Protein AF-K1SJZ6-F1 (afdb_monomer_lite)

Secondary structure (DSSP, 8-state):
-PPTT-EEEEEESSGGGTTT-GGGPEEPB-SSSS--B-----PPPTTSEEEEEEEEEETTEEEEE---SS-EEEE--S-TT----------PPPTTGGGGSHHIIIIIT--SSPPPPPPPPSSEEEEEEE-TT--TTEEEEEEESSGGGTTT-GGG-EEPEEEETTEEEEEEEGGGPPSSP-EEEEEEETTTTEEEEE--

Structure (mmCIF, N/CA/C/O backbone):
data_AF-K1SJZ6-F1
#
_entry.id   AF-K1SJZ6-F1
#
loop_
_atom_site.group_PDB
_atom_site.id
_atom_site.type_symbol
_atom_site.label_atom_id
_atom_site.label_alt_id
_atom_site.label_comp_id
_atom_site.label_asym_id
_atom_site.label_entity_id
_atom_site.label_seq_id
_atom_site.pdbx_PDB_ins_code
_atom_site.Cartn_x
_atom_site.Cartn_y
_atom_site.Cartn_z
_atom_site.occupancy
_atom_site.B_iso_or_equiv
_atom_site.auth_seq_id
_atom_site.auth_comp_id
_atom_site.auth_asym_id
_atom_site.auth_atom_id
_atom_site.pdbx_PDB_model_num
ATOM 1 N N . ARG A 1 1 ? -11.217 -13.149 9.945 1.00 76.25 1 ARG A N 1
ATOM 2 C CA . ARG A 1 1 ? -12.593 -13.123 10.494 1.00 76.25 1 ARG A CA 1
ATOM 3 C C . ARG A 1 1 ? -12.520 -12.726 11.958 1.00 76.25 1 ARG A C 1
ATOM 5 O O . ARG A 1 1 ? -11.611 -13.200 12.638 1.00 76.25 1 ARG A O 1
ATOM 12 N N . THR A 1 2 ? -13.403 -11.843 12.405 1.00 88.00 2 THR A N 1
ATOM 13 C CA . THR A 1 2 ? -13.543 -11.485 13.822 1.00 88.00 2 THR A CA 1
ATOM 14 C C . THR A 1 2 ? -14.480 -12.457 14.537 1.00 88.00 2 THR A C 1
ATOM 16 O O . THR A 1 2 ? -15.294 -13.138 13.908 1.00 88.00 2 THR A O 1
ATOM 19 N N . SER A 1 3 ? -14.346 -12.542 15.855 1.00 90.31 3 SER A N 1
ATOM 20 C CA . SER A 1 3 ? -15.277 -13.261 16.730 1.00 90.31 3 SER A CA 1
ATOM 21 C C . SER A 1 3 ? -16.414 -12.342 17.182 1.00 90.31 3 SER A C 1
ATOM 23 O O . SER A 1 3 ? -16.317 -11.119 17.091 1.00 90.31 3 SER A O 1
ATOM 25 N N . TRP A 1 4 ? -17.495 -12.916 17.713 1.00 87.38 4 TRP A N 1
ATOM 26 C CA . TRP A 1 4 ? -18.558 -12.117 18.325 1.00 87.38 4 TRP A CA 1
ATOM 27 C C . TRP A 1 4 ? -18.006 -11.269 19.486 1.00 87.38 4 TRP A C 1
ATOM 29 O O . TRP A 1 4 ? -17.186 -11.750 20.271 1.00 87.38 4 TRP A O 1
ATOM 39 N N . GLY A 1 5 ? -18.432 -10.005 19.568 1.00 90.44 5 GLY A N 1
ATOM 40 C CA . GLY A 1 5 ? -17.927 -9.031 20.544 1.00 90.44 5 GLY A CA 1
ATOM 41 C C . GLY A 1 5 ? -16.551 -8.434 20.215 1.00 90.44 5 GLY A C 1
ATOM 42 O O . GLY A 1 5 ? -16.009 -7.692 21.028 1.00 90.44 5 GLY A O 1
ATOM 43 N N . GLU A 1 6 ? -15.963 -8.756 19.058 1.00 94.94 6 GLU A N 1
ATOM 44 C CA . GLU A 1 6 ? -14.749 -8.096 18.569 1.00 94.94 6 GLU A CA 1
ATOM 45 C C . GLU A 1 6 ? -15.070 -6.950 17.608 1.00 94.94 6 GLU A C 1
ATOM 47 O O . GLU A 1 6 ? -15.931 -7.072 16.736 1.00 94.94 6 GLU A O 1
ATOM 52 N N . GLU A 1 7 ? -14.303 -5.872 17.724 1.00 95.38 7 GLU A N 1
ATOM 53 C CA . GLU A 1 7 ? -14.354 -4.699 16.854 1.00 95.38 7 GLU A CA 1
ATOM 54 C C . GLU A 1 7 ? -13.024 -4.534 16.122 1.00 95.38 7 GLU A C 1
ATOM 56 O O . GLU A 1 7 ? -11.962 -4.700 16.727 1.00 95.38 7 GLU A O 1
ATOM 61 N N . VAL A 1 8 ? -13.057 -4.151 14.846 1.00 97.00 8 VAL A N 1
ATOM 62 C CA . VAL A 1 8 ? -11.857 -3.660 14.155 1.00 97.00 8 VAL A CA 1
ATOM 63 C C . VAL A 1 8 ? -11.771 -2.151 14.342 1.00 97.00 8 VAL A C 1
ATOM 65 O O . VAL A 1 8 ? -12.754 -1.439 14.145 1.00 97.00 8 VAL A O 1
ATOM 68 N N . ARG A 1 9 ? -10.590 -1.651 14.703 1.00 97.38 9 ARG A N 1
ATOM 69 C CA . ARG A 1 9 ? -10.279 -0.218 14.741 1.00 97.38 9 ARG A CA 1
ATOM 70 C C . ARG A 1 9 ? -9.025 0.068 13.928 1.00 97.38 9 ARG A C 1
ATOM 72 O O . ARG A 1 9 ? -8.123 -0.769 13.877 1.00 97.38 9 ARG A O 1
ATOM 79 N N . VAL A 1 10 ? -8.970 1.244 13.319 1.00 97.19 10 VAL A N 1
ATOM 80 C CA . VAL A 1 10 ? -7.778 1.775 12.657 1.00 97.19 10 VAL A CA 1
ATOM 81 C C . VAL A 1 10 ? -7.119 2.807 13.565 1.00 97.19 10 VAL A C 1
ATOM 83 O O . VAL A 1 10 ? -7.780 3.680 14.127 1.00 97.19 10 VAL A O 1
ATOM 86 N N . LEU A 1 11 ? -5.810 2.679 13.735 1.00 96.69 11 LEU A N 1
ATOM 87 C CA . LEU A 1 11 ? -4.975 3.625 14.460 1.00 96.69 11 LEU A CA 1
ATOM 88 C C . LEU A 1 11 ? -3.962 4.203 13.483 1.00 96.69 11 LEU A C 1
ATOM 90 O O . LEU A 1 11 ? -3.340 3.436 12.750 1.00 96.69 11 LEU A O 1
ATOM 94 N N . GLY A 1 12 ? -3.780 5.519 13.479 1.00 96.88 12 GLY A N 1
ATOM 95 C CA . GLY A 1 12 ? -2.834 6.154 12.572 1.00 96.88 12 GLY A CA 1
ATOM 96 C C . GLY A 1 12 ? -2.149 7.393 13.121 1.00 96.88 12 GLY A C 1
ATOM 97 O O . GLY A 1 12 ? -2.485 7.903 14.192 1.00 96.88 12 GLY A O 1
ATOM 98 N N . SER A 1 13 ? -1.174 7.872 12.353 1.00 97.44 13 SER A N 1
ATOM 99 C CA . SER A 1 13 ? -0.275 8.970 12.714 1.00 97.44 13 SER A CA 1
ATOM 100 C C . SER A 1 13 ? -0.932 10.349 12.737 1.00 97.44 13 SER A C 1
ATOM 102 O O . SER A 1 13 ? -0.335 11.286 13.262 1.00 97.44 13 SER A O 1
ATOM 104 N N . ILE A 1 14 ? -2.142 10.477 12.192 1.00 97.75 14 ILE A N 1
ATOM 105 C CA . ILE A 1 14 ? -2.881 11.739 12.091 1.00 97.75 14 ILE A CA 1
ATOM 106 C C . ILE A 1 14 ? -3.956 11.876 13.182 1.00 97.75 14 ILE A C 1
ATOM 108 O O . ILE A 1 14 ? -4.433 10.859 13.704 1.00 97.75 14 ILE A O 1
ATOM 112 N N . PRO A 1 15 ? -4.385 13.109 13.521 1.00 97.38 15 PRO A N 1
ATOM 113 C CA . PRO A 1 15 ? -5.394 13.349 14.552 1.00 97.38 15 PRO A CA 1
ATOM 114 C C . PRO A 1 15 ? -6.708 12.604 14.332 1.00 97.38 15 PRO A C 1
ATOM 116 O O . PRO A 1 15 ? -7.272 12.063 15.282 1.00 97.38 15 PRO A O 1
ATOM 119 N N . GLU A 1 16 ? -7.158 12.530 13.085 1.00 97.50 16 GLU A N 1
ATOM 120 C CA . GLU A 1 16 ? -8.412 11.908 12.658 1.00 97.50 16 GLU A CA 1
ATOM 121 C C . GLU A 1 16 ? -8.388 10.376 12.790 1.00 97.50 16 GLU A C 1
ATOM 123 O O . GLU A 1 16 ? -9.436 9.733 12.803 1.00 97.50 16 GLU A O 1
ATOM 128 N N . LEU A 1 17 ? -7.194 9.793 12.952 1.00 97.56 17 LEU A N 1
ATOM 129 C CA . LEU A 1 17 ? -6.968 8.373 13.243 1.00 97.56 17 LEU A CA 1
ATOM 130 C C . LEU A 1 17 ? -6.331 8.146 14.625 1.00 97.56 17 LEU A C 1
ATOM 132 O O . LEU A 1 17 ? -5.811 7.064 14.904 1.00 97.56 17 LEU A O 1
ATOM 136 N N . GLY A 1 18 ? -6.363 9.152 15.503 1.00 96.75 18 GLY A N 1
ATOM 137 C CA . GLY A 1 18 ? -6.002 9.009 16.912 1.00 96.75 18 GLY A CA 1
ATOM 138 C C . GLY A 1 18 ? -4.554 9.329 17.288 1.00 96.75 18 GLY A C 1
ATOM 139 O O . GLY A 1 18 ? -4.201 9.112 18.447 1.00 96.75 18 GLY A O 1
ATOM 140 N N . ASN A 1 19 ? -3.721 9.871 16.388 1.00 96.94 19 ASN A N 1
ATOM 141 C CA . ASN A 1 19 ? -2.319 10.249 16.661 1.00 96.94 19 ASN A CA 1
ATOM 142 C C . ASN A 1 19 ? -1.512 9.136 17.361 1.00 96.94 19 ASN A C 1
ATOM 144 O O . ASN A 1 19 ? -0.833 9.379 18.362 1.00 96.94 19 ASN A O 1
ATOM 148 N N . ASN A 1 20 ? -1.633 7.896 16.887 1.00 95.31 20 ASN A N 1
ATOM 149 C CA . ASN A 1 20 ? -0.995 6.713 17.474 1.00 95.31 20 ASN A CA 1
ATOM 150 C C . ASN A 1 20 ? -1.348 6.456 18.958 1.00 95.31 20 ASN A C 1
ATOM 152 O O . ASN A 1 20 ? -0.630 5.739 19.651 1.00 95.31 20 ASN A O 1
ATOM 156 N N . GLN A 1 21 ? -2.464 7.000 19.462 1.00 95.56 21 GLN A N 1
ATOM 157 C CA . GLN A 1 21 ? -2.997 6.709 20.796 1.00 95.56 21 GLN A CA 1
ATOM 158 C C . GLN A 1 21 ? -4.093 5.629 20.709 1.00 95.56 21 GLN A C 1
ATOM 160 O O . GLN A 1 21 ? -5.183 5.911 20.210 1.00 95.56 21 GLN A O 1
ATOM 165 N N . PRO A 1 22 ? -3.873 4.399 21.220 1.00 92.06 22 PRO A N 1
ATOM 166 C CA . PRO A 1 22 ? -4.823 3.290 21.057 1.00 92.06 22 PRO A CA 1
ATOM 167 C C . PRO A 1 22 ? -6.234 3.556 21.602 1.00 92.06 22 PRO A C 1
ATOM 169 O O . PRO A 1 22 ? -7.212 3.006 21.104 1.00 92.06 22 PRO A O 1
ATOM 172 N N . ASN A 1 23 ? -6.381 4.406 22.617 1.00 92.69 23 ASN A N 1
ATOM 173 C CA . ASN A 1 23 ? -7.692 4.794 23.150 1.00 92.69 23 ASN A CA 1
ATOM 174 C C . ASN A 1 23 ? -8.469 5.764 22.236 1.00 92.69 23 ASN A C 1
ATOM 176 O O . ASN A 1 23 ? -9.642 6.016 22.497 1.00 92.69 23 ASN A O 1
ATOM 180 N N . LYS A 1 24 ? -7.834 6.286 21.180 1.00 95.88 24 LYS A N 1
ATOM 181 C CA . LYS A 1 24 ? -8.416 7.176 20.165 1.00 95.88 24 LYS A CA 1
ATOM 182 C C . LYS A 1 24 ? -8.488 6.536 18.774 1.00 95.88 24 LYS A C 1
ATOM 184 O O . LYS A 1 24 ? -8.750 7.240 17.808 1.00 95.88 24 LYS A O 1
ATOM 189 N N . ALA A 1 25 ? -8.242 5.228 18.666 1.00 96.19 25 ALA A N 1
ATOM 190 C CA . ALA A 1 25 ? -8.359 4.506 17.403 1.00 96.19 25 ALA A CA 1
ATOM 191 C C . ALA A 1 25 ? -9.792 4.595 16.851 1.00 96.19 25 ALA A C 1
ATOM 193 O O . ALA A 1 25 ? -10.762 4.377 17.587 1.00 96.19 25 ALA A O 1
ATOM 194 N N . THR A 1 26 ? -9.913 4.869 15.557 1.00 97.38 26 THR A N 1
ATOM 195 C CA . THR A 1 26 ? -11.191 5.055 14.867 1.00 97.38 26 THR A CA 1
ATOM 196 C C . THR A 1 26 ? -11.854 3.695 14.619 1.00 97.38 26 THR A C 1
ATOM 198 O O . THR A 1 26 ? -11.224 2.810 14.033 1.00 97.38 26 THR A O 1
ATOM 201 N N . PRO A 1 27 ? -13.099 3.469 15.075 1.00 97.00 27 PRO A N 1
ATOM 202 C CA . PRO A 1 27 ? -13.791 2.202 14.871 1.00 97.00 27 PRO A CA 1
ATOM 203 C C . PRO A 1 27 ? -14.191 2.007 13.408 1.00 97.00 27 PRO A C 1
ATOM 205 O O . PRO A 1 27 ? -14.585 2.951 12.729 1.00 97.00 27 PRO A O 1
ATOM 208 N N . LEU A 1 28 ? -14.114 0.764 12.937 1.00 97.62 28 LEU A N 1
ATOM 209 C CA . LEU A 1 28 ? -14.720 0.343 11.681 1.00 97.62 28 LEU A CA 1
ATOM 210 C C . LEU A 1 28 ? -16.080 -0.294 11.966 1.00 97.62 28 LEU A C 1
ATOM 212 O O . LEU A 1 28 ? -16.350 -0.793 13.060 1.00 97.62 28 LEU A O 1
ATOM 216 N N . HIS A 1 29 ? -16.921 -0.326 10.943 1.00 96.12 29 HIS A N 1
ATOM 217 C CA . HIS A 1 29 ? -18.237 -0.946 10.970 1.00 96.12 29 HIS A CA 1
ATOM 218 C C . HIS A 1 29 ? -18.267 -2.180 10.075 1.00 96.12 29 HIS A C 1
ATOM 220 O O . HIS A 1 29 ? -17.558 -2.251 9.075 1.00 96.12 29 HIS A O 1
ATOM 226 N N . THR A 1 30 ? -19.107 -3.149 10.422 1.00 95.44 30 THR A N 1
ATOM 227 C CA . THR A 1 30 ? -19.319 -4.361 9.628 1.00 95.44 30 THR A CA 1
ATOM 228 C C . THR A 1 30 ? -20.784 -4.776 9.680 1.00 95.44 30 THR A C 1
ATOM 230 O O . THR A 1 30 ? -21.479 -4.497 10.658 1.00 95.44 30 THR A O 1
ATOM 233 N N . VAL A 1 31 ? -21.237 -5.472 8.639 1.00 92.94 31 VAL A N 1
ATOM 234 C CA . VAL A 1 31 ? -22.560 -6.116 8.582 1.00 92.94 31 VAL A CA 1
ATOM 235 C C . VAL A 1 31 ? -22.475 -7.646 8.601 1.00 92.94 31 VAL A C 1
ATOM 237 O O . VAL A 1 31 ? -23.484 -8.309 8.819 1.00 92.94 31 VAL A O 1
ATOM 240 N N . ASP A 1 32 ? -21.283 -8.215 8.390 1.00 91.31 32 ASP A N 1
ATOM 241 C CA . ASP A 1 32 ? -21.064 -9.658 8.211 1.00 91.31 32 ASP A CA 1
ATOM 242 C C . ASP A 1 32 ? -19.925 -10.239 9.080 1.00 91.31 32 ASP A C 1
ATOM 244 O O . ASP A 1 32 ? -19.743 -11.458 9.141 1.00 91.31 32 ASP A O 1
ATOM 248 N N . GLY A 1 33 ? -19.153 -9.392 9.773 1.00 88.25 33 GLY A N 1
ATOM 249 C CA . GLY A 1 33 ? -17.984 -9.795 10.567 1.00 88.25 33 GLY A CA 1
ATOM 250 C C . GLY A 1 33 ? -16.759 -10.199 9.732 1.00 88.25 33 GLY A C 1
ATOM 251 O O . GLY A 1 33 ? -15.791 -10.757 10.265 1.00 88.25 33 GLY A O 1
ATOM 252 N N . ILE A 1 34 ? -16.791 -9.953 8.422 1.00 90.31 34 ILE A N 1
ATOM 253 C CA . ILE A 1 34 ? -15.724 -10.267 7.466 1.00 90.31 34 ILE A CA 1
ATOM 254 C C . ILE A 1 34 ? -15.193 -8.974 6.852 1.00 90.31 34 ILE A C 1
ATOM 256 O O . ILE A 1 34 ? -13.990 -8.726 6.938 1.00 90.31 34 ILE A O 1
ATOM 260 N N . HIS A 1 35 ? -16.077 -8.147 6.296 1.00 94.06 35 HIS A N 1
ATOM 261 C CA . HIS A 1 35 ? -15.735 -6.873 5.678 1.00 94.06 35 HIS A CA 1
ATOM 262 C C . HIS A 1 35 ? -15.976 -5.745 6.674 1.00 94.06 35 HIS A C 1
ATOM 264 O O . HIS A 1 35 ? -17.074 -5.593 7.216 1.00 94.06 35 HIS A O 1
ATOM 270 N N . TRP A 1 36 ? -14.927 -4.970 6.925 1.00 96.88 36 TRP A N 1
ATOM 271 C CA . TRP A 1 36 ? -14.941 -3.857 7.863 1.00 96.88 36 TRP A CA 1
ATOM 272 C C . TRP A 1 36 ? -14.627 -2.568 7.112 1.00 96.88 36 TRP A C 1
ATOM 274 O O . TRP A 1 36 ? -13.672 -2.523 6.343 1.00 96.88 36 TRP A O 1
ATOM 284 N N . THR A 1 37 ? -15.420 -1.526 7.337 1.00 97.69 37 THR A N 1
ATOM 285 C CA . THR A 1 37 ? -15.330 -0.259 6.601 1.00 97.69 37 THR A CA 1
ATOM 286 C C . THR A 1 37 ? -15.420 0.937 7.538 1.00 97.69 37 THR A C 1
ATOM 288 O O . THR A 1 37 ? -16.183 0.912 8.504 1.00 97.69 37 THR A O 1
ATOM 291 N N . ALA A 1 38 ? -14.698 2.005 7.218 1.00 97.31 38 ALA A N 1
ATOM 292 C CA . ALA A 1 38 ? -14.870 3.329 7.804 1.00 97.31 38 ALA A CA 1
ATOM 293 C C . ALA A 1 38 ? -14.664 4.385 6.714 1.00 97.31 38 ALA A C 1
ATOM 295 O O . ALA A 1 38 ? -13.911 4.161 5.767 1.00 97.31 38 ALA A O 1
ATOM 296 N N . GLU A 1 39 ? -15.318 5.528 6.877 1.00 97.81 39 GLU A N 1
ATOM 297 C CA . GLU A 1 39 ? -15.077 6.733 6.090 1.00 97.81 39 GLU A CA 1
ATOM 298 C C . GLU A 1 39 ? -14.560 7.802 7.049 1.00 97.81 39 GLU A C 1
ATOM 300 O O . GLU A 1 39 ? -15.130 8.004 8.123 1.00 97.81 39 GLU A O 1
ATOM 305 N N . VAL A 1 40 ? -13.432 8.418 6.703 1.00 97.12 40 VAL A N 1
ATOM 306 C CA . VAL A 1 40 ? -12.755 9.396 7.555 1.00 97.12 40 VAL A CA 1
ATOM 307 C C . VAL A 1 40 ? -12.330 10.564 6.683 1.00 97.12 40 VAL A C 1
ATOM 309 O O . VAL A 1 40 ? -11.526 10.395 5.766 1.00 97.12 40 VAL A O 1
ATOM 312 N N . ASP A 1 41 ? -12.851 11.746 6.991 1.00 97.31 41 ASP A N 1
ATOM 313 C CA . ASP A 1 41 ? -12.337 12.994 6.443 1.00 97.31 41 ASP A CA 1
ATOM 314 C C . ASP A 1 41 ? -11.005 13.314 7.120 1.00 97.31 41 ASP A C 1
ATOM 316 O O . ASP A 1 41 ? -10.931 13.378 8.347 1.00 97.31 41 ASP A O 1
ATOM 320 N N . ILE A 1 42 ? -9.954 13.517 6.327 1.00 96.50 42 ILE A N 1
ATOM 321 C CA . ILE A 1 42 ? -8.608 13.813 6.826 1.00 96.50 42 ILE A CA 1
ATOM 322 C C . ILE A 1 42 ? -8.124 15.153 6.283 1.00 96.50 42 ILE A C 1
ATOM 324 O O . ILE A 1 42 ? -8.399 15.509 5.134 1.00 96.50 42 ILE A O 1
ATOM 328 N N . GLN A 1 43 ? -7.358 15.889 7.083 1.00 96.25 43 GLN A N 1
ATOM 329 C CA . GLN A 1 43 ? -6.535 16.971 6.550 1.00 96.25 43 GLN A CA 1
ATOM 330 C C . GLN A 1 43 ? -5.313 16.405 5.817 1.00 96.25 43 GLN A C 1
ATOM 332 O O . GLN A 1 43 ? -4.818 15.327 6.147 1.00 96.25 43 GLN A O 1
ATOM 337 N N . ILE A 1 44 ? -4.801 17.147 4.827 1.00 96.12 44 ILE A N 1
ATOM 338 C CA . ILE A 1 44 ? -3.539 16.791 4.165 1.00 96.12 44 ILE A CA 1
ATOM 339 C C . ILE A 1 44 ? -2.420 16.864 5.221 1.00 96.12 44 ILE A C 1
ATOM 341 O O . ILE A 1 44 ? -2.186 17.946 5.769 1.00 96.12 44 ILE A O 1
ATOM 345 N N . PRO A 1 45 ? -1.730 15.750 5.532 1.00 95.69 45 PRO A N 1
ATOM 346 C CA . PRO A 1 45 ? -0.685 15.743 6.548 1.00 95.69 45 PRO A CA 1
ATOM 347 C C . PRO A 1 45 ? 0.494 16.621 6.126 1.00 95.69 45 PRO A C 1
ATOM 349 O O . PRO A 1 45 ? 0.870 16.640 4.956 1.00 95.69 45 PRO A O 1
ATOM 352 N N . GLY A 1 46 ? 1.141 17.299 7.079 1.00 93.94 46 GLY A N 1
ATOM 353 C CA . GLY A 1 46 ? 2.273 18.188 6.775 1.00 93.94 46 GLY A CA 1
ATOM 354 C C . GLY A 1 46 ? 3.485 17.476 6.154 1.00 93.94 46 GLY A C 1
ATOM 355 O O . GLY A 1 46 ? 4.233 18.083 5.396 1.00 93.94 46 GLY A O 1
ATOM 356 N N . ASN A 1 47 ? 3.660 16.183 6.439 1.00 93.25 47 ASN A N 1
ATOM 357 C CA . ASN A 1 47 ? 4.679 15.319 5.833 1.00 93.25 47 ASN A CA 1
ATOM 358 C C . ASN A 1 47 ? 4.168 14.560 4.588 1.00 93.25 47 ASN A C 1
ATOM 360 O O . ASN A 1 47 ? 4.873 13.692 4.078 1.00 93.25 47 ASN A O 1
ATOM 364 N N . GLY A 1 48 ? 2.940 14.833 4.131 1.00 94.69 48 GLY A N 1
ATOM 365 C CA . GLY A 1 48 ? 2.335 14.209 2.954 1.00 94.69 48 GLY A CA 1
ATOM 366 C C . GLY A 1 48 ? 2.003 12.722 3.096 1.00 94.69 48 GLY A C 1
ATOM 367 O O . GLY A 1 48 ? 1.717 12.082 2.088 1.00 94.69 48 GLY A O 1
ATOM 368 N N . SER A 1 49 ? 2.035 12.142 4.300 1.00 95.94 49 SER A N 1
ATOM 369 C CA . SER A 1 49 ? 1.784 10.708 4.490 1.00 95.94 49 SER A CA 1
ATOM 370 C C . SER A 1 49 ? 0.989 10.388 5.753 1.00 95.94 49 SER A C 1
ATOM 372 O O . SER A 1 49 ? 1.059 11.088 6.763 1.00 95.94 49 SER A O 1
ATOM 374 N N . VAL A 1 50 ? 0.222 9.302 5.684 1.00 97.44 50 VAL A N 1
ATOM 375 C CA . VAL A 1 50 ? -0.505 8.718 6.814 1.00 97.44 50 VAL A CA 1
ATOM 376 C C . VAL A 1 50 ? 0.042 7.322 7.054 1.00 97.44 50 VAL A C 1
ATOM 378 O O . VAL A 1 50 ? -0.058 6.459 6.181 1.00 97.44 50 VAL A O 1
ATOM 381 N N . GLU A 1 51 ? 0.589 7.096 8.243 1.00 97.25 51 GLU A N 1
ATOM 382 C CA . GLU A 1 51 ? 0.908 5.755 8.719 1.00 97.25 51 GLU A CA 1
ATOM 383 C C . GLU A 1 51 ? -0.292 5.220 9.487 1.00 97.25 51 GLU A C 1
ATOM 385 O O . GLU A 1 51 ? -0.887 5.952 10.280 1.00 97.25 51 GLU A O 1
ATOM 390 N N . TYR A 1 52 ? -0.669 3.966 9.264 1.00 97.06 52 TYR A N 1
ATOM 391 C CA . TYR A 1 52 ? -1.782 3.358 9.983 1.00 97.06 52 TYR A CA 1
ATOM 392 C C . TYR A 1 52 ? -1.629 1.849 10.147 1.00 97.06 52 TYR A C 1
ATOM 394 O O . TYR A 1 52 ? -0.837 1.186 9.470 1.00 97.06 52 TYR A O 1
ATOM 402 N N . SER A 1 53 ? -2.406 1.308 11.082 1.00 96.44 53 SER A N 1
ATOM 403 C CA . SER A 1 53 ? -2.541 -0.127 11.288 1.00 96.44 53 SER A CA 1
ATOM 404 C C . SER A 1 53 ? -3.914 -0.508 11.836 1.00 96.44 53 SER A C 1
ATOM 406 O O . SER A 1 53 ? -4.609 0.301 12.460 1.00 96.44 53 SER A O 1
ATOM 408 N N . TYR A 1 54 ? -4.309 -1.754 11.585 1.00 96.62 54 TYR A N 1
ATOM 409 C CA . TYR A 1 54 ? -5.551 -2.332 12.089 1.00 96.62 54 TYR A CA 1
ATOM 410 C C . TYR A 1 54 ? -5.350 -3.096 13.399 1.00 9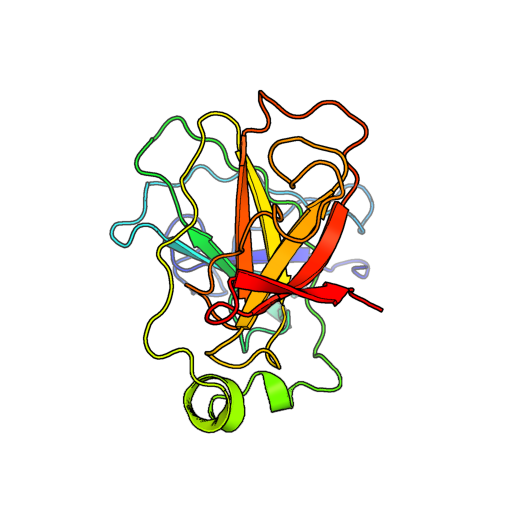6.62 54 TYR A C 1
ATOM 412 O O . TYR A 1 54 ? -4.380 -3.830 13.606 1.00 96.62 54 TYR A O 1
ATOM 420 N N . HIS A 1 55 ? -6.336 -2.973 14.279 1.00 96.06 55 HIS A N 1
ATOM 421 C CA . HIS A 1 55 ? -6.338 -3.564 15.609 1.00 96.06 55 HIS A CA 1
ATOM 422 C C . HIS A 1 55 ? -7.695 -4.198 15.911 1.00 96.06 55 HIS A C 1
ATOM 424 O O . HIS A 1 55 ? -8.736 -3.661 15.536 1.00 96.06 55 HIS A O 1
ATOM 430 N N . ILE A 1 56 ? -7.688 -5.316 16.634 1.00 96.25 56 ILE A N 1
ATOM 431 C CA . ILE A 1 56 ? -8.890 -5.951 17.173 1.00 96.25 56 ILE A CA 1
ATOM 432 C C . ILE A 1 56 ? -9.071 -5.531 18.625 1.00 96.25 56 ILE A C 1
ATOM 434 O O . ILE A 1 56 ? -8.167 -5.712 19.448 1.00 96.25 56 ILE A O 1
ATOM 438 N N . TYR A 1 57 ? -10.257 -5.025 18.936 1.00 96.12 57 TYR A N 1
ATOM 439 C CA . TYR A 1 57 ? -10.680 -4.637 20.272 1.00 96.12 57 TYR A CA 1
ATOM 440 C C . TYR A 1 57 ? -11.765 -5.571 20.799 1.00 96.12 57 TYR A C 1
ATOM 442 O O . TYR A 1 57 ? -12.577 -6.088 20.036 1.00 96.12 57 TYR A O 1
ATOM 450 N N . ARG A 1 58 ? -11.790 -5.751 22.118 1.00 95.38 58 ARG A N 1
ATOM 451 C CA . ARG A 1 58 ? -12.899 -6.343 22.873 1.00 95.38 58 ARG A CA 1
ATOM 452 C C . ARG A 1 58 ? -12.998 -5.628 24.215 1.00 95.38 58 ARG A C 1
ATOM 454 O O . ARG A 1 58 ? -11.972 -5.387 24.850 1.00 95.38 58 ARG A O 1
ATOM 461 N N . ASP A 1 59 ? -14.207 -5.244 24.617 1.00 91.88 59 ASP A N 1
ATOM 462 C CA . ASP A 1 59 ? -14.472 -4.536 25.881 1.00 91.88 59 ASP A CA 1
ATOM 463 C C . ASP A 1 59 ? -13.569 -3.300 26.088 1.00 91.88 59 ASP A C 1
ATOM 465 O O . ASP A 1 59 ? -13.034 -3.047 27.168 1.00 91.88 59 ASP A O 1
ATOM 469 N N . GLY A 1 60 ? -13.329 -2.549 25.006 1.00 88.06 60 GLY A N 1
ATOM 470 C CA . GLY A 1 60 ? -12.485 -1.349 25.015 1.00 88.06 60 GLY A CA 1
ATOM 471 C C . GLY A 1 60 ? -10.974 -1.601 25.111 1.00 88.06 60 GLY A C 1
ATOM 472 O O . GLY A 1 60 ? -10.211 -0.640 25.194 1.00 88.06 60 GLY A O 1
ATOM 473 N N . ARG A 1 61 ? -10.516 -2.858 25.069 1.00 92.00 61 ARG A N 1
ATOM 474 C CA . ARG A 1 61 ? -9.092 -3.229 25.109 1.00 92.00 61 ARG A CA 1
ATOM 475 C C . ARG A 1 61 ? -8.641 -3.832 23.789 1.00 92.00 61 ARG A C 1
ATOM 477 O O . ARG A 1 61 ? -9.355 -4.639 2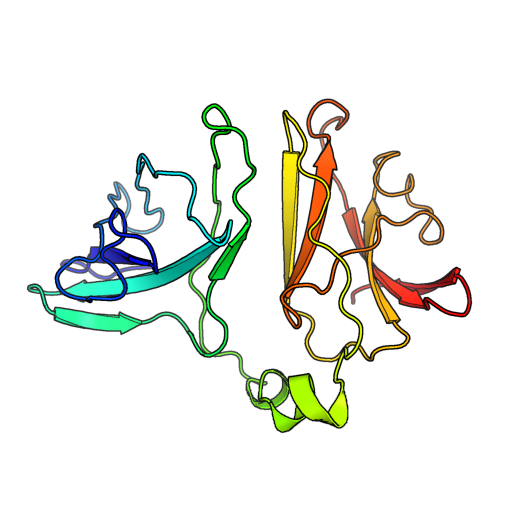3.201 1.00 92.00 61 ARG A O 1
ATOM 484 N N . THR A 1 62 ? -7.430 -3.496 23.356 1.00 94.31 62 THR A N 1
ATOM 485 C CA . THR A 1 62 ? -6.783 -4.157 22.219 1.00 94.31 62 THR A CA 1
ATOM 486 C C . THR A 1 62 ? -6.424 -5.592 22.600 1.00 94.31 62 THR A C 1
ATOM 488 O O . THR A 1 62 ? -5.691 -5.811 23.562 1.00 94.31 62 THR A O 1
ATOM 491 N N . ILE A 1 63 ? -6.927 -6.567 21.844 1.00 95.38 63 ILE A N 1
ATOM 492 C CA . ILE A 1 63 ? -6.631 -7.996 22.040 1.00 95.38 63 ILE A CA 1
ATOM 493 C C . ILE A 1 63 ? -5.729 -8.567 20.944 1.00 95.38 63 ILE A C 1
ATOM 495 O O . ILE A 1 63 ? -5.103 -9.606 21.141 1.00 95.38 63 ILE A O 1
ATOM 499 N N . ARG A 1 64 ? -5.654 -7.903 19.784 1.00 93.81 64 ARG A N 1
ATOM 500 C CA . ARG A 1 64 ? -4.760 -8.273 18.685 1.00 93.81 64 ARG A CA 1
ATOM 501 C C . ARG A 1 64 ? -4.413 -7.044 17.852 1.00 93.81 64 ARG A C 1
ATOM 503 O O . ARG A 1 64 ? -5.264 -6.191 17.631 1.00 93.81 64 ARG A O 1
ATOM 510 N N . THR A 1 65 ? -3.196 -7.000 17.340 1.00 93.06 65 THR A N 1
ATOM 511 C CA . THR A 1 65 ? -2.724 -5.981 16.396 1.00 93.06 65 THR A CA 1
ATOM 512 C C . THR A 1 65 ? -2.269 -6.697 15.136 1.00 93.06 65 THR A C 1
ATOM 514 O O . THR A 1 65 ? -1.770 -7.824 15.228 1.00 93.06 65 THR A O 1
ATOM 517 N N . GLU A 1 66 ? -2.497 -6.106 13.966 1.00 93.12 66 GLU A N 1
ATOM 518 C CA . GLU A 1 66 ? -1.914 -6.657 12.745 1.00 93.12 66 GLU A CA 1
ATOM 519 C C . GLU A 1 66 ? -0.386 -6.594 12.814 1.00 93.12 66 GLU A C 1
ATOM 521 O O . GLU A 1 66 ? 0.185 -5.852 13.615 1.00 93.12 66 GLU A O 1
ATOM 526 N N . TRP A 1 67 ? 0.303 -7.391 12.004 1.00 91.00 67 TRP A N 1
ATOM 527 C CA . TRP A 1 67 ? 1.759 -7.331 11.997 1.00 91.00 67 TRP A CA 1
ATOM 528 C C . TRP A 1 67 ? 2.237 -5.932 11.569 1.00 91.00 67 TRP A C 1
ATOM 530 O O . TRP A 1 67 ? 1.954 -5.484 10.458 1.00 91.00 67 TRP A O 1
ATOM 540 N N . ASN A 1 68 ? 2.935 -5.244 12.479 1.00 84.50 68 ASN A N 1
ATOM 541 C CA . ASN A 1 68 ? 3.249 -3.817 12.387 1.00 84.50 68 ASN A CA 1
ATOM 542 C C . ASN A 1 68 ? 4.755 -3.513 12.370 1.00 84.50 68 ASN A C 1
ATOM 544 O O . ASN A 1 68 ? 5.136 -2.355 12.518 1.00 84.50 68 ASN A O 1
ATOM 548 N N . SER A 1 69 ? 5.618 -4.519 12.163 1.00 83.94 69 SER A N 1
ATOM 549 C CA . SER A 1 69 ? 7.041 -4.257 11.889 1.00 83.94 69 SER A CA 1
ATOM 550 C C . SER A 1 69 ? 7.229 -3.433 10.611 1.00 83.94 69 SER A C 1
ATOM 552 O O . SER A 1 69 ? 8.257 -2.785 10.463 1.00 83.94 69 SER A O 1
ATOM 554 N N . LEU A 1 70 ? 6.226 -3.436 9.725 1.00 85.06 70 LEU A N 1
ATOM 555 C CA . LEU A 1 70 ? 6.105 -2.531 8.589 1.00 85.06 70 LEU A CA 1
ATOM 556 C C . LEU A 1 70 ? 4.722 -1.862 8.606 1.00 85.06 70 LEU A C 1
ATOM 558 O O . LEU A 1 70 ? 3.725 -2.520 8.258 1.00 85.06 70 LEU A O 1
ATOM 562 N N . PRO A 1 71 ? 4.632 -0.587 9.038 1.00 85.25 71 PRO A N 1
ATOM 563 C CA . PRO A 1 71 ? 3.368 0.136 9.054 1.00 85.25 71 PRO A CA 1
ATOM 564 C C . PRO A 1 71 ? 2.828 0.288 7.631 1.00 85.25 71 PRO A C 1
ATOM 566 O O . PRO A 1 71 ? 3.576 0.279 6.654 1.00 85.25 71 PRO A O 1
ATOM 569 N N . ARG A 1 72 ? 1.506 0.408 7.496 1.00 94.88 72 ARG A N 1
ATOM 570 C CA . ARG A 1 72 ? 0.914 0.793 6.211 1.00 94.88 72 ARG A CA 1
ATOM 571 C C . ARG A 1 72 ? 1.150 2.276 6.019 1.00 94.88 72 ARG A C 1
ATOM 573 O O . ARG A 1 72 ? 0.875 3.043 6.937 1.00 94.88 72 ARG A O 1
ATOM 580 N N . ILE A 1 73 ? 1.605 2.667 4.835 1.00 96.19 73 ILE A N 1
ATOM 581 C CA . ILE A 1 73 ? 1.844 4.068 4.494 1.00 96.19 73 ILE A CA 1
ATOM 582 C C . ILE A 1 73 ? 0.948 4.44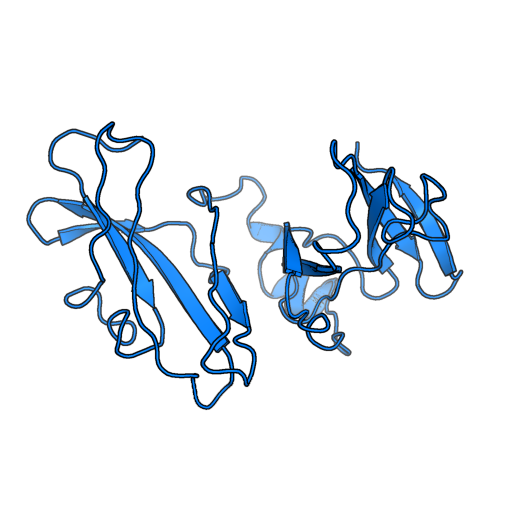4 3.318 1.00 96.19 73 ILE A C 1
ATOM 584 O O . ILE A 1 73 ? 0.955 3.791 2.271 1.00 96.19 73 ILE A O 1
ATOM 588 N N . LEU A 1 74 ? 0.164 5.504 3.486 1.00 96.38 74 LEU A N 1
ATOM 589 C CA . LEU A 1 74 ? -0.547 6.169 2.403 1.00 96.38 74 LEU A CA 1
ATOM 590 C C . LEU A 1 74 ? 0.123 7.510 2.111 1.00 96.38 74 LEU A C 1
ATOM 592 O O . LEU A 1 74 ? 0.101 8.402 2.955 1.00 96.38 7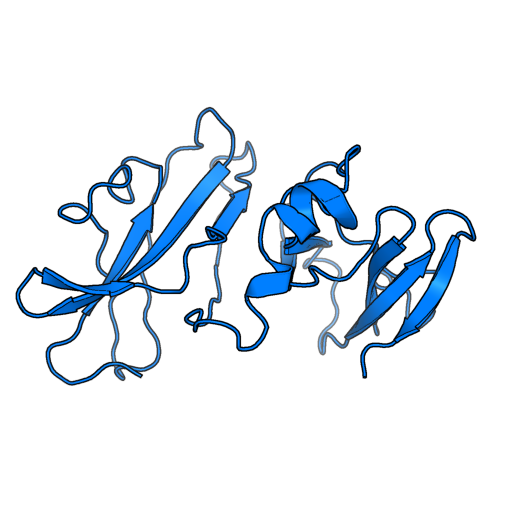4 LEU A O 1
ATOM 596 N N . HIS A 1 75 ? 0.648 7.678 0.897 1.00 95.94 75 HIS A N 1
ATOM 597 C CA . HIS A 1 75 ? 1.109 8.978 0.403 1.00 95.94 75 HIS A CA 1
ATOM 598 C C . HIS A 1 75 ? -0.090 9.802 -0.078 1.00 95.94 75 HIS A C 1
ATOM 600 O O . HIS A 1 75 ? -0.788 9.440 -1.034 1.00 95.94 75 HIS A O 1
ATOM 606 N N . VAL A 1 76 ? -0.344 10.911 0.609 1.00 95.38 76 VAL A N 1
ATOM 607 C CA . VAL A 1 76 ? -1.464 11.814 0.351 1.00 95.38 76 VAL A CA 1
ATOM 608 C C . VAL A 1 76 ? -1.024 12.865 -0.660 1.00 95.38 76 VAL A C 1
ATOM 610 O O . VAL A 1 76 ? -0.027 13.558 -0.489 1.00 95.38 76 VAL A O 1
ATOM 613 N N . ALA A 1 77 ? -1.776 12.978 -1.748 1.00 94.00 77 ALA A N 1
ATOM 614 C CA . ALA A 1 77 ? -1.542 13.978 -2.767 1.00 94.00 77 ALA A CA 1
ATOM 615 C C . ALA A 1 77 ? -1.924 15.351 -2.224 1.00 94.00 77 ALA A C 1
ATOM 617 O O . ALA A 1 77 ? -2.923 15.483 -1.517 1.00 94.00 77 ALA A O 1
ATOM 618 N N . ASP A 1 78 ? -1.201 16.376 -2.663 1.00 92.56 78 ASP A N 1
ATOM 619 C CA . ASP A 1 78 ? -1.532 17.773 -2.391 1.00 92.56 78 ASP A CA 1
ATOM 620 C C . ASP A 1 78 ? -2.752 18.228 -3.223 1.00 92.56 78 ASP A C 1
ATOM 622 O O . ASP A 1 78 ? -2.671 19.008 -4.172 1.00 92.56 78 ASP A O 1
ATOM 626 N N . ASN A 1 79 ? -3.900 17.603 -2.960 1.00 93.75 79 ASN A N 1
ATOM 627 C CA . ASN A 1 79 ? -5.177 17.875 -3.598 1.00 93.75 79 ASN A CA 1
ATOM 628 C C . ASN A 1 79 ? -6.315 17.552 -2.615 1.00 93.75 79 ASN A C 1
ATOM 630 O O . ASN A 1 79 ? -6.685 16.381 -2.487 1.00 93.75 79 ASN A O 1
ATOM 634 N N . PRO A 1 80 ? -6.956 18.564 -2.005 1.00 92.12 80 PRO A N 1
ATOM 635 C CA . PRO A 1 80 ? -7.989 18.361 -0.985 1.00 92.12 80 PRO A CA 1
ATOM 636 C C . PRO A 1 80 ? -9.277 17.724 -1.528 1.00 92.12 80 PRO A C 1
ATOM 638 O O . PRO A 1 80 ? -10.174 17.394 -0.765 1.00 92.12 80 PRO A O 1
ATOM 641 N N . LYS A 1 81 ? -9.402 17.565 -2.852 1.00 93.50 81 LYS A N 1
ATOM 642 C CA . LYS A 1 81 ? -10.540 16.892 -3.495 1.00 93.50 81 LYS A CA 1
ATOM 643 C C . LYS A 1 81 ? -10.253 15.427 -3.831 1.00 93.50 81 LYS A C 1
ATOM 645 O O . LYS A 1 81 ? -11.114 14.776 -4.425 1.00 93.50 81 LYS A O 1
ATOM 650 N N . LYS A 1 82 ? -9.039 14.920 -3.571 1.00 95.00 82 LYS A N 1
ATOM 651 C CA . LYS A 1 82 ? -8.701 13.521 -3.858 1.00 95.00 82 LYS A CA 1
ATOM 652 C C . LYS A 1 82 ? -9.308 12.635 -2.771 1.00 95.00 82 LYS A C 1
ATOM 654 O O . LYS A 1 82 ? -9.032 12.814 -1.594 1.00 95.00 82 LYS A O 1
ATOM 659 N N . VAL A 1 83 ? -10.121 11.677 -3.202 1.00 96.56 83 VAL A N 1
ATOM 660 C CA . VAL A 1 83 ? -10.711 10.649 -2.342 1.00 96.56 83 VAL A CA 1
ATOM 661 C C . VAL A 1 83 ? -9.910 9.369 -2.517 1.00 96.56 83 VAL A C 1
ATOM 663 O O . VAL A 1 83 ? -9.637 8.954 -3.648 1.00 96.56 83 VAL A O 1
ATOM 666 N N . TYR A 1 84 ? -9.543 8.749 -1.402 1.00 96.94 84 TYR A N 1
ATOM 667 C CA . TYR A 1 84 ? -8.834 7.478 -1.371 1.00 96.94 84 TYR A CA 1
ATOM 668 C C . TYR A 1 84 ? -9.799 6.368 -0.979 1.00 96.94 84 TYR A C 1
ATOM 670 O O . TYR A 1 84 ? -10.463 6.453 0.048 1.00 96.94 84 TYR A O 1
ATOM 678 N N . ARG A 1 85 ? -9.854 5.315 -1.794 1.00 97.31 85 ARG A N 1
ATOM 679 C CA . ARG A 1 85 ? -10.522 4.063 -1.445 1.00 97.31 85 ARG A CA 1
ATOM 680 C C . ARG A 1 85 ? -9.447 3.009 -1.235 1.00 97.31 85 ARG A C 1
ATOM 682 O O . ARG A 1 85 ? -8.711 2.703 -2.169 1.00 97.31 85 ARG A O 1
ATOM 689 N N . ILE A 1 86 ? -9.350 2.512 -0.010 1.00 97.25 86 ILE A N 1
ATOM 690 C CA . ILE A 1 86 ? -8.326 1.559 0.413 1.00 97.25 86 ILE A CA 1
ATOM 691 C C . ILE A 1 86 ? -9.006 0.206 0.591 1.00 97.25 86 ILE A C 1
ATOM 693 O O . ILE A 1 86 ? -9.944 0.086 1.374 1.00 97.25 86 ILE A O 1
ATOM 697 N N . GLU A 1 87 ? -8.544 -0.788 -0.159 1.00 96.81 87 GLU A N 1
ATOM 698 C CA . GLU A 1 87 ? -9.003 -2.173 -0.062 1.00 96.81 87 GLU A CA 1
ATOM 699 C C . GLU A 1 87 ? -7.854 -2.996 0.518 1.00 96.81 87 GLU A C 1
ATOM 701 O O . GLU A 1 87 ? -6.872 -3.277 -0.169 1.00 96.81 87 GLU A O 1
ATOM 706 N N . ASP A 1 88 ? -7.968 -3.335 1.800 1.00 95.56 88 ASP A N 1
ATOM 707 C CA . ASP A 1 88 ? -6.897 -3.943 2.580 1.00 95.56 88 ASP A CA 1
ATOM 708 C C . ASP A 1 88 ? -7.307 -5.291 3.175 1.00 95.56 88 ASP A C 1
ATOM 710 O O . ASP A 1 88 ? -8.455 -5.524 3.555 1.00 95.56 88 ASP A O 1
ATOM 714 N N . CYS A 1 89 ? -6.315 -6.165 3.341 1.00 93.12 89 CYS A N 1
ATOM 715 C CA . CYS A 1 89 ? -6.440 -7.418 4.080 1.00 93.12 89 CYS A CA 1
ATOM 716 C C . CYS A 1 89 ? -5.611 -7.362 5.363 1.00 93.12 89 CYS A C 1
ATOM 718 O O . CYS A 1 89 ? -4.503 -6.825 5.367 1.00 93.12 89 CYS A O 1
ATOM 720 N N . TRP A 1 90 ? -6.115 -7.974 6.439 1.00 93.25 90 TRP A N 1
ATOM 721 C CA . TRP A 1 90 ? -5.400 -8.099 7.713 1.00 93.25 90 TRP A CA 1
ATOM 722 C C . TRP A 1 90 ? -4.010 -8.730 7.526 1.00 93.25 90 TRP A C 1
ATOM 724 O O . TRP A 1 90 ? -3.904 -9.851 7.018 1.00 93.25 90 TRP A O 1
ATOM 734 N N . LYS A 1 91 ? -2.948 -8.053 7.985 1.00 91.75 91 LYS A N 1
ATOM 735 C CA . LYS A 1 91 ? -1.581 -8.597 7.955 1.00 91.75 91 LYS A CA 1
ATOM 736 C C . LYS A 1 91 ? -1.356 -9.568 9.110 1.00 91.75 91 LYS A C 1
ATOM 738 O O . LYS A 1 91 ? -1.329 -9.178 10.280 1.00 91.75 91 LYS A O 1
ATOM 743 N N . ASN A 1 92 ? -1.149 -10.837 8.778 1.00 89.50 92 ASN A N 1
ATOM 744 C CA . ASN A 1 92 ? -0.623 -11.816 9.726 1.00 89.50 92 ASN A CA 1
ATOM 745 C C . ASN A 1 92 ? 0.903 -11.724 9.801 1.00 89.50 92 ASN A C 1
ATOM 747 O O . ASN A 1 92 ? 1.543 -11.191 8.897 1.00 89.50 92 ASN A O 1
ATOM 751 N N . LEU A 1 93 ? 1.472 -12.280 10.869 1.00 86.88 93 LEU A N 1
ATOM 752 C CA . LEU A 1 93 ? 2.913 -12.475 10.972 1.00 86.88 93 LEU A CA 1
ATOM 753 C C . LEU A 1 93 ? 3.380 -13.391 9.824 1.00 86.88 93 LEU A C 1
ATOM 755 O O . LEU A 1 93 ? 2.885 -14.520 9.738 1.00 86.88 93 LEU A O 1
ATOM 759 N N . PRO A 1 94 ? 4.289 -12.944 8.941 1.00 87.50 94 PRO A N 1
ATOM 760 C CA . PRO A 1 94 ? 4.795 -13.792 7.872 1.00 87.50 94 PRO A CA 1
ATOM 761 C C . PRO A 1 94 ? 5.734 -14.865 8.433 1.00 87.50 94 PRO A C 1
ATOM 763 O O . PRO A 1 94 ? 6.521 -14.603 9.342 1.00 87.50 94 PRO A O 1
ATOM 766 N N . GLU A 1 95 ? 5.702 -16.064 7.846 1.00 87.44 95 GLU A N 1
ATOM 767 C CA . GLU A 1 95 ? 6.594 -17.175 8.216 1.00 87.44 95 GLU A CA 1
ATOM 768 C C . GLU A 1 95 ? 8.073 -16.769 8.105 1.00 87.44 95 GLU A C 1
ATOM 770 O O . GLU A 1 95 ? 8.883 -17.041 8.989 1.00 87.44 95 GLU A O 1
ATOM 775 N N . GLN A 1 96 ? 8.405 -16.021 7.052 1.00 88.88 96 GLN A N 1
ATOM 776 C CA . GLN A 1 96 ? 9.758 -15.551 6.766 1.00 88.88 96 GLN A CA 1
ATOM 777 C C . GLN A 1 96 ? 9.979 -14.096 7.218 1.00 88.88 96 GLN A C 1
ATOM 779 O O . GLN A 1 96 ? 10.582 -13.291 6.508 1.00 88.88 96 GLN A O 1
ATOM 784 N N . GLN A 1 97 ? 9.491 -13.736 8.412 1.00 89.44 97 GLN A N 1
ATOM 785 C CA . GLN A 1 97 ? 9.593 -12.371 8.962 1.00 89.44 97 GLN A CA 1
ATOM 786 C C . GLN A 1 97 ? 11.020 -11.803 9.011 1.00 89.44 97 GLN A C 1
ATOM 788 O O . GLN A 1 97 ? 11.199 -10.589 8.983 1.00 89.44 97 GLN A O 1
ATOM 793 N N . TYR A 1 98 ? 12.043 -12.661 9.057 1.00 91.00 98 TYR A N 1
ATOM 794 C CA . TYR A 1 98 ? 13.442 -12.239 9.101 1.00 91.00 98 TYR A CA 1
ATOM 795 C C . TYR A 1 98 ? 13.848 -11.414 7.869 1.00 91.00 98 TYR A C 1
ATOM 797 O O . TYR A 1 98 ? 14.649 -10.492 8.018 1.00 91.00 98 TYR A O 1
ATOM 805 N N . PHE A 1 99 ? 13.248 -11.655 6.695 1.00 92.44 99 PHE A N 1
ATOM 806 C CA . PHE A 1 99 ? 13.510 -10.858 5.489 1.00 92.44 99 PHE A CA 1
ATOM 807 C C . PHE A 1 99 ? 13.083 -9.394 5.624 1.00 92.44 99 PHE A C 1
ATOM 809 O O . PHE A 1 99 ? 13.595 -8.537 4.916 1.00 92.44 99 PHE A O 1
ATOM 816 N N . TYR A 1 100 ? 12.179 -9.098 6.551 1.00 92.31 100 TYR A N 1
ATOM 817 C CA . TYR A 1 100 ? 11.658 -7.755 6.786 1.00 92.31 100 TYR A CA 1
ATOM 818 C C . TYR A 1 100 ? 12.394 -7.011 7.906 1.00 92.31 100 TYR A C 1
ATOM 820 O O . TYR A 1 100 ? 11.993 -5.920 8.301 1.00 92.31 100 TYR A O 1
ATOM 828 N N . THR A 1 101 ? 13.452 -7.607 8.458 1.00 91.88 101 THR A N 1
ATOM 829 C CA . THR A 1 101 ? 14.282 -6.965 9.482 1.00 91.88 101 THR A CA 1
ATOM 830 C C . THR A 1 101 ? 15.293 -6.019 8.848 1.00 91.88 101 THR A C 1
ATOM 832 O O . THR A 1 101 ? 15.719 -6.221 7.712 1.00 91.88 101 THR A O 1
ATOM 835 N N . SER A 1 102 ? 15.778 -5.051 9.626 1.00 91.75 102 SER A N 1
ATOM 836 C CA . SER A 1 102 ? 16.812 -4.110 9.181 1.00 91.75 102 SER A CA 1
ATOM 837 C C . SER A 1 102 ? 18.117 -4.785 8.743 1.00 91.75 102 SER A C 1
ATOM 839 O O . SER A 1 102 ? 18.833 -4.242 7.906 1.00 91.75 102 SER A O 1
ATOM 841 N N . ALA A 1 103 ? 18.419 -5.992 9.236 1.00 93.00 103 ALA A N 1
ATOM 842 C CA . ALA A 1 103 ? 19.557 -6.779 8.761 1.00 93.00 103 ALA A CA 1
ATOM 843 C C . ALA A 1 103 ? 19.454 -7.103 7.258 1.00 93.00 103 ALA A C 1
ATOM 845 O O . ALA A 1 103 ? 20.468 -7.127 6.561 1.00 93.00 103 ALA A O 1
ATOM 846 N N . PHE A 1 104 ? 18.236 -7.303 6.751 1.00 93.19 104 PHE A N 1
ATOM 847 C CA . PHE A 1 104 ? 17.975 -7.496 5.330 1.00 93.19 104 PHE A CA 1
ATOM 848 C C . PHE A 1 104 ? 17.650 -6.172 4.643 1.00 93.19 104 PHE A C 1
ATOM 850 O O . PHE A 1 104 ? 18.353 -5.806 3.707 1.00 93.19 104 PHE A O 1
ATOM 857 N N . THR A 1 105 ? 16.653 -5.423 5.118 1.00 92.88 105 THR A N 1
ATOM 858 C CA . THR A 1 105 ? 16.112 -4.275 4.371 1.00 92.88 105 THR A CA 1
ATOM 859 C C . THR A 1 105 ? 16.981 -3.023 4.421 1.00 92.88 105 THR A C 1
ATOM 861 O O . THR A 1 105 ? 16.948 -2.230 3.488 1.00 92.88 105 THR A O 1
ATOM 864 N N . GLU A 1 106 ? 17.789 -2.859 5.473 1.00 91.50 106 GLU A N 1
ATOM 865 C CA . GLU A 1 106 ? 18.635 -1.675 5.687 1.00 91.50 106 GLU A CA 1
ATOM 866 C C . GLU A 1 106 ? 20.140 -1.995 5.640 1.00 91.50 106 GLU A C 1
ATOM 868 O O . GLU A 1 106 ? 20.973 -1.096 5.764 1.00 91.50 106 GLU A O 1
ATOM 873 N N . SER A 1 107 ? 20.515 -3.267 5.440 1.00 93.19 107 SER A N 1
ATOM 874 C CA . SER A 1 107 ? 21.917 -3.697 5.343 1.00 93.19 107 SER A CA 1
ATOM 875 C C . SER A 1 107 ? 22.178 -4.585 4.122 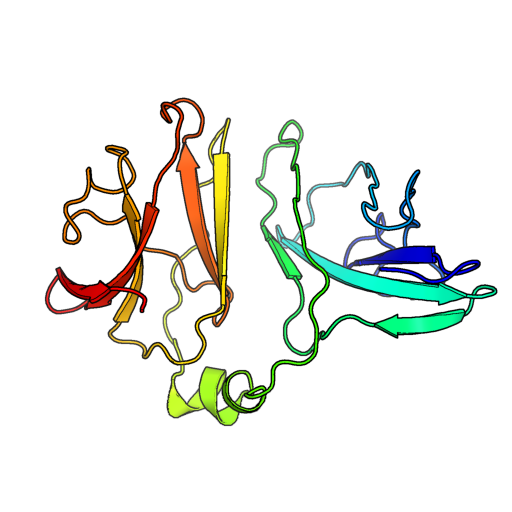1.00 93.19 107 SER A C 1
ATOM 877 O O . SER A 1 107 ? 22.734 -4.092 3.141 1.00 93.19 107 SER A O 1
ATOM 879 N N . LEU A 1 108 ? 21.768 -5.861 4.137 1.00 93.94 108 LEU A N 1
ATOM 880 C CA . LEU A 1 108 ? 22.124 -6.820 3.078 1.00 93.94 108 LEU A CA 1
ATOM 881 C C . LEU A 1 108 ? 21.527 -6.465 1.705 1.00 93.94 108 LEU A C 1
ATOM 883 O O . LEU A 1 108 ? 22.214 -6.564 0.693 1.00 93.94 108 LEU A O 1
ATOM 887 N N . LEU A 1 109 ? 20.258 -6.059 1.681 1.00 94.88 109 LEU A N 1
ATOM 888 C CA . LEU A 1 109 ? 19.474 -5.719 0.489 1.00 94.88 109 LEU A CA 1
ATOM 889 C C . LEU A 1 109 ? 19.065 -4.241 0.506 1.00 94.88 109 LEU A C 1
ATOM 891 O O . LEU A 1 109 ? 18.005 -3.875 0.010 1.00 94.88 109 LEU A O 1
ATOM 895 N N . ALA A 1 110 ? 19.889 -3.385 1.113 1.00 93.81 110 ALA A N 1
ATOM 896 C CA . ALA A 1 110 ? 19.562 -1.980 1.300 1.00 93.81 110 ALA A CA 1
ATOM 897 C C . ALA A 1 110 ? 19.408 -1.228 -0.031 1.00 93.81 110 ALA A C 1
ATOM 899 O O . ALA A 1 110 ? 20.356 -1.114 -0.817 1.00 93.81 110 ALA A O 1
ATOM 900 N N . HIS A 1 111 ? 18.245 -0.607 -0.229 1.00 95.06 111 HIS A N 1
ATOM 901 C CA . HIS A 1 111 ? 18.005 0.359 -1.304 1.00 95.06 111 HIS A CA 1
ATOM 902 C C . HIS A 1 111 ? 18.370 1.760 -0.804 1.00 95.06 111 HIS A C 1
ATOM 904 O O . HIS A 1 111 ? 17.544 2.484 -0.253 1.00 95.06 111 HIS A O 1
ATOM 910 N N . ARG A 1 112 ? 19.654 2.124 -0.936 1.00 91.94 112 ARG A N 1
ATOM 911 C CA . ARG A 1 112 ? 20.188 3.416 -0.448 1.00 91.94 112 ARG A CA 1
ATOM 912 C C . ARG A 1 112 ? 19.678 4.621 -1.237 1.00 91.94 112 ARG A C 1
ATOM 914 O O . ARG A 1 112 ? 19.600 5.717 -0.695 1.00 91.94 112 ARG A O 1
ATOM 921 N N . GLU A 1 113 ? 19.350 4.407 -2.504 1.00 91.75 113 GLU A N 1
ATOM 922 C CA . GLU A 1 113 ? 18.795 5.412 -3.407 1.00 91.75 113 GLU A CA 1
ATOM 923 C C . GLU A 1 113 ? 17.383 4.980 -3.794 1.00 91.75 113 GLU A C 1
ATOM 925 O O . GLU A 1 113 ? 17.180 4.310 -4.807 1.00 91.75 113 GLU A O 1
ATOM 930 N N . ARG A 1 114 ? 16.417 5.321 -2.936 1.00 92.75 114 ARG A N 1
ATOM 931 C CA . ARG A 1 114 ? 15.012 4.976 -3.159 1.00 92.75 114 ARG A CA 1
ATOM 932 C C . ARG A 1 114 ? 14.405 5.841 -4.256 1.00 92.75 114 ARG A C 1
ATOM 934 O O . ARG A 1 114 ? 14.709 7.031 -4.383 1.00 92.75 114 ARG A O 1
ATOM 941 N N . SER A 1 115 ? 13.497 5.252 -5.019 1.00 93.94 115 SER A N 1
ATOM 942 C CA . SER A 1 115 ? 12.692 5.957 -6.012 1.00 93.94 115 SER A CA 1
ATOM 943 C C . SER A 1 115 ? 11.728 6.940 -5.343 1.00 93.94 115 SER A C 1
ATOM 945 O O . SER A 1 115 ? 11.320 6.770 -4.196 1.00 93.94 115 SER A O 1
ATOM 947 N N . ALA A 1 116 ? 11.302 7.961 -6.086 1.00 92.38 116 ALA A N 1
ATOM 948 C CA . ALA A 1 116 ? 10.226 8.841 -5.640 1.00 92.38 116 ALA A CA 1
ATOM 949 C C . ALA A 1 116 ? 8.887 8.086 -5.551 1.00 92.38 116 ALA A C 1
ATOM 951 O O . ALA A 1 116 ? 8.699 7.051 -6.199 1.00 92.38 116 ALA A O 1
ATOM 952 N N . ALA A 1 117 ? 7.931 8.632 -4.796 1.00 90.88 117 ALA A N 1
ATOM 953 C CA . ALA A 1 117 ? 6.567 8.115 -4.773 1.00 90.88 117 ALA A CA 1
ATOM 954 C C . ALA A 1 117 ? 5.979 8.075 -6.199 1.00 90.88 117 ALA A C 1
ATOM 956 O O . ALA A 1 117 ? 6.291 8.954 -7.016 1.00 90.88 117 ALA A O 1
ATOM 957 N N . PRO A 1 118 ? 5.117 7.091 -6.517 1.00 91.56 118 PRO A N 1
ATOM 958 C CA . PRO A 1 118 ? 4.422 7.059 -7.792 1.00 91.56 118 PRO A CA 1
ATOM 959 C C . PRO A 1 118 ? 3.695 8.373 -8.071 1.00 91.56 118 PRO A C 1
ATOM 961 O O . PRO A 1 118 ? 3.172 9.038 -7.174 1.00 91.56 118 PRO A O 1
ATOM 964 N N . LYS A 1 119 ? 3.637 8.744 -9.349 1.00 89.12 119 LYS A N 1
ATOM 965 C CA . LYS A 1 119 ? 2.901 9.931 -9.767 1.00 89.12 119 LYS A CA 1
ATOM 966 C C . LYS A 1 119 ? 1.417 9.760 -9.437 1.00 89.12 119 LYS A C 1
ATOM 968 O O . LYS A 1 119 ? 0.758 8.881 -9.981 1.00 89.12 119 LYS A O 1
ATOM 973 N N . SER A 1 120 ? 0.894 10.685 -8.641 1.00 92.06 120 SER A N 1
ATOM 974 C CA . SER A 1 120 ? -0.530 10.769 -8.327 1.00 92.06 120 SER A CA 1
ATOM 975 C C . SER A 1 120 ? -1.355 11.125 -9.570 1.00 92.06 120 SER A C 1
ATOM 977 O O . SER A 1 120 ? -1.126 12.156 -10.214 1.00 92.06 120 SER A O 1
ATOM 979 N N . TYR A 1 121 ? -2.344 10.294 -9.903 1.00 94.38 121 TYR A N 1
ATOM 980 C CA . TYR A 1 121 ? -3.313 10.557 -10.970 1.00 94.38 121 TYR A CA 1
ATOM 981 C C . TYR A 1 121 ? -4.621 11.117 -10.403 1.00 94.38 121 TYR A C 1
ATOM 983 O O . TYR A 1 121 ? -4.965 10.916 -9.236 1.00 94.38 121 TYR A O 1
ATOM 991 N N . LYS A 1 122 ? -5.400 11.803 -11.254 1.00 92.44 122 LYS A N 1
ATOM 992 C CA . LYS A 1 122 ? -6.756 12.263 -10.898 1.00 92.44 122 LYS A CA 1
ATOM 993 C C . LYS A 1 122 ? -7.688 11.083 -10.596 1.00 92.44 122 LYS A C 1
ATOM 995 O O . LYS A 1 122 ? -8.494 11.161 -9.677 1.00 92.44 122 LYS A O 1
ATOM 1000 N N . LYS A 1 123 ? -7.578 10.015 -11.390 1.00 94.56 123 LYS A N 1
ATOM 1001 C CA . LYS A 1 123 ? -8.190 8.704 -11.155 1.00 94.56 123 LYS A CA 1
ATOM 1002 C C . LYS A 1 123 ? -7.059 7.685 -11.199 1.00 94.56 123 LYS A C 1
ATOM 1004 O O . LYS A 1 123 ? -6.578 7.370 -12.281 1.00 94.56 123 LYS A O 1
ATOM 1009 N N . GLY A 1 124 ? -6.590 7.259 -10.036 1.00 95.50 124 GLY A N 1
ATOM 1010 C CA . GLY A 1 124 ? -5.465 6.341 -9.909 1.00 95.50 124 GLY A CA 1
ATOM 1011 C C . GLY A 1 124 ? -5.903 4.986 -9.383 1.00 95.50 124 GLY A C 1
ATOM 1012 O O . GLY A 1 124 ? -6.800 4.917 -8.546 1.00 95.50 124 GLY A O 1
ATOM 1013 N N . LEU A 1 125 ? -5.255 3.930 -9.860 1.00 96.38 125 LEU A N 1
ATOM 1014 C CA . LEU A 1 125 ? -5.237 2.631 -9.199 1.00 96.38 125 LEU A CA 1
ATOM 1015 C C . LEU A 1 125 ? -3.812 2.405 -8.692 1.00 96.38 125 LEU A C 1
ATOM 1017 O O . LEU A 1 125 ? -2.888 2.279 -9.494 1.00 96.38 125 LEU A O 1
ATOM 1021 N N . LEU A 1 126 ? -3.648 2.410 -7.370 1.00 97.19 126 LEU A N 1
ATOM 1022 C CA . LEU A 1 126 ? -2.381 2.148 -6.694 1.00 97.19 126 LEU A CA 1
ATOM 1023 C C . LEU A 1 126 ? -2.306 0.660 -6.355 1.00 97.19 126 LEU A C 1
ATOM 1025 O O . LEU A 1 126 ? -3.173 0.144 -5.656 1.00 97.19 126 LEU A O 1
ATOM 1029 N N . ILE A 1 127 ? -1.273 -0.015 -6.847 1.00 97.31 127 ILE A N 1
ATOM 1030 C CA . ILE A 1 127 ? -0.999 -1.422 -6.553 1.00 97.31 127 ILE A CA 1
ATOM 1031 C C . ILE A 1 127 ? 0.251 -1.475 -5.684 1.00 97.31 127 ILE A C 1
ATOM 1033 O O . ILE A 1 127 ? 1.266 -0.861 -6.021 1.00 97.31 127 ILE A O 1
ATOM 1037 N N . LYS A 1 128 ? 0.157 -2.205 -4.569 1.00 97.25 128 LYS A N 1
ATOM 1038 C CA . LYS A 1 128 ? 1.219 -2.384 -3.577 1.00 97.25 128 LYS A CA 1
ATOM 1039 C C . LYS A 1 128 ? 1.548 -3.865 -3.424 1.00 97.25 128 LYS A C 1
ATOM 1041 O O . LYS A 1 128 ? 0.642 -4.696 -3.456 1.00 97.25 128 LYS A O 1
ATOM 1046 N N . ALA A 1 129 ? 2.824 -4.191 -3.246 1.00 95.88 129 ALA A N 1
ATOM 1047 C CA . ALA A 1 129 ? 3.272 -5.558 -2.997 1.00 95.88 129 ALA A CA 1
ATOM 1048 C C . ALA A 1 129 ? 4.523 -5.583 -2.114 1.00 95.88 129 ALA A C 1
ATOM 1050 O O . ALA A 1 129 ? 5.440 -4.787 -2.299 1.00 95.88 129 ALA A O 1
ATOM 1051 N N . TYR A 1 130 ? 4.581 -6.528 -1.177 1.00 94.44 130 TYR A N 1
ATOM 1052 C CA . TYR A 1 130 ? 5.779 -6.766 -0.376 1.00 94.44 130 TYR A CA 1
ATOM 1053 C C . TYR A 1 130 ? 6.734 -7.696 -1.115 1.00 94.44 130 TYR A C 1
ATOM 1055 O O . TYR A 1 130 ? 6.364 -8.817 -1.460 1.00 94.44 130 TYR A O 1
ATOM 1063 N N . ALA A 1 131 ? 7.974 -7.254 -1.314 1.00 95.19 131 ALA A N 1
ATOM 1064 C CA . ALA A 1 131 ? 9.034 -8.084 -1.878 1.00 95.19 131 ALA A CA 1
ATOM 1065 C C . ALA A 1 131 ? 10.389 -7.696 -1.257 1.00 95.19 131 ALA A C 1
ATOM 1067 O O . ALA A 1 131 ? 11.168 -6.964 -1.873 1.00 95.19 131 ALA A O 1
ATOM 1068 N N . PRO A 1 132 ? 10.677 -8.167 -0.025 1.00 94.38 132 PRO A N 1
ATOM 1069 C CA . PRO A 1 132 ? 11.882 -7.789 0.720 1.00 94.38 132 PRO A CA 1
ATOM 1070 C C . PRO A 1 132 ? 13.173 -8.398 0.174 1.00 94.38 132 PRO A C 1
ATOM 1072 O O . PRO A 1 132 ? 14.255 -7.931 0.506 1.00 94.38 132 PRO A O 1
ATOM 1075 N N . CYS A 1 133 ? 13.073 -9.437 -0.656 1.00 93.50 133 CYS A N 1
ATOM 1076 C CA . CYS A 1 133 ? 14.221 -10.185 -1.169 1.00 93.50 133 CYS A CA 1
ATOM 1077 C C . CYS A 1 133 ? 14.800 -9.613 -2.475 1.00 93.50 133 CYS A C 1
ATOM 1079 O O . CYS A 1 133 ? 15.648 -10.254 -3.090 1.00 93.50 133 CYS A O 1
ATOM 1081 N N . ILE A 1 134 ? 14.322 -8.451 -2.930 1.00 95.81 134 ILE A N 1
ATOM 1082 C CA . ILE A 1 134 ? 14.788 -7.803 -4.161 1.00 95.81 134 ILE A CA 1
ATOM 1083 C C . ILE A 1 134 ? 15.974 -6.897 -3.824 1.00 95.81 134 ILE A C 1
ATOM 1085 O O . ILE A 1 134 ? 15.845 -5.992 -3.002 1.00 95.81 134 ILE A O 1
ATOM 1089 N N . ASP A 1 135 ? 17.120 -7.137 -4.461 1.00 95.31 135 ASP A N 1
ATOM 1090 C CA . ASP A 1 135 ? 18.324 -6.320 -4.298 1.00 95.31 135 ASP A CA 1
ATOM 1091 C C . ASP A 1 135 ? 18.227 -4.950 -4.996 1.00 95.31 135 ASP A C 1
ATOM 1093 O O . ASP A 1 135 ? 17.297 -4.662 -5.751 1.00 95.31 135 ASP A O 1
ATOM 1097 N N . SER A 1 136 ? 19.226 -4.102 -4.757 1.00 95.19 136 SER A N 1
ATOM 1098 C CA . SER A 1 136 ? 19.273 -2.726 -5.253 1.00 95.19 136 SER A CA 1
ATOM 1099 C C . SER A 1 136 ? 19.577 -2.577 -6.746 1.00 95.19 136 SER A C 1
ATOM 1101 O O . SER A 1 136 ? 19.434 -1.470 -7.265 1.00 95.19 136 SER A O 1
ATOM 1103 N N . ASP A 1 137 ? 19.929 -3.640 -7.470 1.00 95.94 137 ASP A N 1
ATOM 1104 C CA . ASP A 1 137 ? 20.072 -3.633 -8.933 1.00 95.94 137 ASP A CA 1
ATOM 1105 C C . ASP A 1 137 ? 18.763 -3.995 -9.646 1.00 95.94 1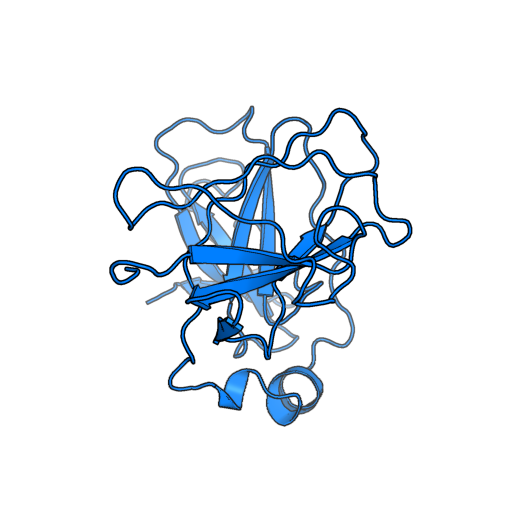37 ASP A C 1
ATOM 1107 O O . ASP A 1 137 ? 18.608 -3.736 -10.846 1.00 95.94 137 ASP A O 1
ATOM 1111 N N . HIS A 1 138 ? 17.793 -4.524 -8.902 1.00 97.06 138 HIS A N 1
ATOM 1112 C CA . HIS A 1 138 ? 16.493 -4.923 -9.410 1.00 97.06 138 HIS A CA 1
ATOM 1113 C C . HIS A 1 138 ? 15.362 -4.029 -8.887 1.00 97.06 138 HIS A C 1
ATOM 1115 O O . HIS A 1 138 ? 15.516 -3.228 -7.961 1.00 97.06 138 HIS A O 1
ATOM 1121 N N . CYS A 1 139 ? 14.207 -4.138 -9.533 1.00 97.00 139 CYS A N 1
ATOM 1122 C CA . CYS A 1 139 ? 12.945 -3.648 -9.006 1.00 97.00 139 CYS A CA 1
ATOM 1123 C C . CYS A 1 139 ? 11.799 -4.595 -9.347 1.00 97.00 139 CYS A C 1
ATOM 1125 O O . CYS A 1 139 ? 11.870 -5.371 -10.306 1.00 97.00 139 CYS A O 1
ATOM 1127 N N . LEU A 1 140 ? 10.735 -4.521 -8.550 1.00 98.25 140 LEU A N 1
ATOM 1128 C CA . LEU A 1 140 ? 9.467 -5.142 -8.901 1.00 98.25 140 LEU A CA 1
ATOM 1129 C C . LEU A 1 140 ? 8.796 -4.318 -10.008 1.00 98.25 140 LEU A C 1
ATOM 1131 O O . LEU A 1 140 ? 8.860 -3.087 -10.002 1.00 98.25 140 LEU A O 1
ATOM 1135 N N . ALA A 1 141 ? 8.151 -4.977 -10.963 1.00 98.19 141 ALA A N 1
ATOM 1136 C CA . ALA A 1 141 ? 7.394 -4.314 -12.017 1.00 98.19 141 ALA A CA 1
ATOM 1137 C C . ALA A 1 141 ? 6.108 -5.079 -12.346 1.00 98.19 141 ALA A C 1
ATOM 1139 O O . ALA A 1 141 ? 6.013 -6.285 -12.115 1.00 98.19 141 ALA A O 1
ATOM 1140 N N . LEU A 1 142 ? 5.122 -4.376 -12.905 1.00 97.94 142 LEU A N 1
ATOM 1141 C CA . LEU A 1 142 ? 3.865 -4.953 -13.377 1.00 97.94 142 LEU A CA 1
ATOM 1142 C C . LEU A 1 142 ? 3.859 -5.091 -14.896 1.00 97.94 142 LEU A C 1
ATOM 1144 O O . LEU A 1 142 ? 3.977 -4.097 -15.613 1.00 97.94 142 LEU A O 1
ATOM 1148 N N . CYS A 1 143 ? 3.651 -6.312 -15.381 1.00 98.31 143 CYS A N 1
ATOM 1149 C CA . CYS A 1 143 ? 3.442 -6.608 -16.793 1.00 98.31 143 CYS A CA 1
ATOM 1150 C C . CYS A 1 143 ? 2.021 -7.136 -16.996 1.00 98.31 143 CYS A C 1
ATOM 1152 O O . CYS A 1 143 ? 1.600 -8.041 -16.280 1.00 98.31 143 CYS A O 1
ATOM 1154 N N . GLY A 1 144 ? 1.263 -6.584 -17.941 1.00 98.06 144 GLY A N 1
ATOM 1155 C CA . GLY A 1 144 ? -0.155 -6.918 -18.062 1.00 98.06 144 GLY A CA 1
ATOM 1156 C C . GLY A 1 144 ? -0.796 -6.527 -19.381 1.00 98.06 144 GLY A C 1
ATOM 1157 O O . GLY A 1 144 ? -0.144 -5.998 -20.278 1.00 98.06 144 GLY A O 1
ATOM 1158 N N . ASN A 1 145 ? -2.103 -6.752 -19.478 1.00 97.88 145 ASN A N 1
ATOM 1159 C CA . ASN A 1 145 ? -2.890 -6.599 -20.706 1.00 97.88 145 ASN A CA 1
ATOM 1160 C C . ASN A 1 145 ? -3.211 -5.143 -21.097 1.00 97.88 145 ASN A C 1
ATOM 1162 O O . ASN A 1 145 ? -4.007 -4.912 -22.004 1.00 97.88 145 ASN A O 1
ATOM 1166 N N . GLN A 1 146 ? -2.639 -4.166 -20.394 1.00 96.94 146 GLN A N 1
ATOM 1167 C CA . GLN A 1 146 ? -2.848 -2.746 -20.654 1.00 96.94 146 GLN A CA 1
ATOM 1168 C C . GLN A 1 146 ? -1.584 -2.133 -21.241 1.00 96.94 146 GLN A C 1
ATOM 1170 O O . GLN A 1 146 ? -0.478 -2.439 -20.794 1.00 96.94 146 GLN A O 1
ATOM 1175 N N . LYS A 1 147 ? -1.746 -1.115 -22.088 1.00 96.00 147 LYS A N 1
ATOM 1176 C CA . LYS A 1 147 ? -0.622 -0.312 -22.592 1.00 96.00 147 LYS A CA 1
ATOM 1177 C C . LYS A 1 147 ? 0.219 0.301 -21.473 1.00 96.00 147 LYS A C 1
ATOM 1179 O O . LYS A 1 147 ? 1.435 0.408 -21.594 1.00 96.00 147 LYS A O 1
ATOM 1184 N N . ALA A 1 148 ? -0.429 0.707 -20.379 1.00 95.75 148 ALA A N 1
ATOM 1185 C CA . ALA A 1 148 ? 0.249 1.233 -19.194 1.00 95.75 148 ALA A CA 1
ATOM 1186 C C . ALA A 1 148 ? 1.089 0.174 -18.455 1.00 95.75 148 ALA A C 1
ATOM 1188 O O . ALA A 1 148 ? 1.955 0.548 -17.677 1.00 95.75 148 ALA A O 1
ATOM 1189 N N . LEU A 1 149 ? 0.832 -1.113 -18.708 1.00 97.50 149 LEU A N 1
ATOM 1190 C CA . LEU A 1 149 ? 1.517 -2.277 -18.143 1.00 97.50 149 LEU A CA 1
ATOM 1191 C C . LEU A 1 149 ? 2.311 -3.061 -19.207 1.00 97.50 149 LEU A C 1
ATOM 1193 O O . LEU A 1 149 ? 2.693 -4.203 -18.974 1.00 97.50 149 LEU A O 1
ATOM 1197 N N . GLY A 1 150 ? 2.535 -2.472 -20.384 1.00 96.94 150 GLY A N 1
ATOM 1198 C CA . GLY A 1 150 ? 3.395 -3.042 -21.417 1.00 96.94 150 GLY A CA 1
ATOM 1199 C C . GLY A 1 150 ? 2.741 -4.004 -22.412 1.00 96.94 150 GLY A C 1
ATOM 1200 O O . GLY A 1 150 ? 3.467 -4.533 -23.247 1.00 96.94 150 GLY A O 1
ATOM 1201 N N . ASP A 1 151 ? 1.419 -4.217 -22.384 1.00 97.56 151 ASP A N 1
ATOM 1202 C CA . ASP A 1 151 ? 0.702 -5.130 -23.301 1.00 97.56 151 ASP A CA 1
ATOM 1203 C C . ASP A 1 151 ? 1.336 -6.540 -23.359 1.00 97.56 151 ASP A C 1
ATOM 1205 O O . ASP A 1 151 ? 1.646 -7.066 -24.429 1.00 97.56 151 ASP A O 1
ATOM 1209 N N . TRP A 1 152 ? 1.592 -7.130 -22.187 1.00 97.88 152 TRP A N 1
ATOM 1210 C CA . TRP A 1 152 ? 2.296 -8.407 -21.992 1.00 97.88 152 TRP A CA 1
ATOM 1211 C C . TRP A 1 152 ? 3.735 -8.465 -22.530 1.00 97.88 152 TRP A C 1
ATOM 1213 O O . TRP A 1 152 ? 4.337 -9.538 -22.580 1.00 97.88 152 TRP A O 1
ATOM 1223 N N . ASN A 1 153 ? 4.331 -7.324 -22.881 1.00 97.81 153 ASN A N 1
ATOM 1224 C CA . ASN A 1 153 ? 5.764 -7.214 -23.118 1.00 97.81 153 ASN A CA 1
ATOM 1225 C C . ASN A 1 153 ? 6.477 -6.846 -21.801 1.00 97.81 153 ASN A C 1
ATOM 1227 O O . ASN A 1 153 ? 6.352 -5.707 -21.342 1.00 97.81 153 ASN A O 1
ATOM 1231 N N . PRO A 1 154 ? 7.256 -7.766 -21.204 1.00 96.31 154 PRO A N 1
ATOM 1232 C CA . PRO A 1 154 ? 7.836 -7.556 -19.882 1.00 96.31 154 PRO A CA 1
ATOM 1233 C C . PRO A 1 154 ? 8.953 -6.500 -19.867 1.00 96.31 154 PRO A C 1
ATOM 1235 O O . PRO A 1 154 ? 9.182 -5.879 -18.833 1.00 96.31 154 PRO A O 1
ATOM 1238 N N . ASP A 1 155 ? 9.571 -6.190 -21.011 1.00 94.19 155 ASP A N 1
ATOM 1239 C CA . ASP A 1 155 ? 10.541 -5.089 -21.122 1.00 94.19 155 ASP A CA 1
ATOM 1240 C C . ASP A 1 155 ? 9.862 -3.708 -21.161 1.00 94.19 155 ASP A C 1
ATOM 1242 O O . ASP A 1 155 ? 10.520 -2.674 -21.065 1.00 94.19 155 ASP A O 1
ATOM 1246 N N . LYS A 1 156 ? 8.528 -3.680 -21.284 1.00 96.81 156 LYS A N 1
ATOM 1247 C CA . LYS A 1 156 ? 7.685 -2.480 -21.173 1.00 96.81 156 LYS A CA 1
ATOM 1248 C C . LYS A 1 156 ? 6.846 -2.468 -19.892 1.00 96.81 156 LYS A C 1
ATOM 1250 O O . LYS A 1 156 ? 5.905 -1.680 -19.800 1.00 96.81 156 LYS A O 1
ATOM 1255 N N . ALA A 1 157 ? 7.160 -3.341 -18.934 1.00 97.62 157 ALA A N 1
ATOM 1256 C CA . ALA A 1 157 ? 6.467 -3.411 -17.656 1.00 97.62 157 ALA A CA 1
ATOM 1257 C C . ALA A 1 157 ? 6.536 -2.072 -16.901 1.00 97.62 157 ALA A C 1
ATOM 1259 O O . ALA A 1 157 ? 7.512 -1.321 -16.988 1.00 97.62 157 ALA A O 1
ATOM 1260 N N . ALA A 1 158 ? 5.496 -1.778 -16.125 1.00 97.50 158 ALA A N 1
ATOM 1261 C CA . ALA A 1 158 ? 5.455 -0.608 -15.263 1.00 97.50 158 ALA A CA 1
ATOM 1262 C C . ALA A 1 158 ? 6.321 -0.850 -14.022 1.00 97.50 158 ALA A C 1
ATOM 1264 O O . ALA A 1 158 ? 5.949 -1.635 -13.149 1.00 97.50 158 ALA A O 1
ATOM 1265 N N . LEU A 1 159 ? 7.475 -0.184 -13.949 1.00 97.62 159 LEU A N 1
ATOM 1266 C CA . LEU A 1 159 ? 8.383 -0.288 -12.805 1.00 97.62 159 LEU A CA 1
ATOM 1267 C C . LEU A 1 159 ? 7.720 0.263 -11.538 1.00 97.62 159 LEU A C 1
ATOM 1269 O O . LEU A 1 159 ? 7.116 1.339 -11.563 1.00 97.62 159 LEU A O 1
ATOM 1273 N N . MET A 1 160 ? 7.851 -0.465 -10.432 1.00 98.31 160 MET A N 1
ATOM 1274 C CA . MET A 1 160 ? 7.335 -0.057 -9.130 1.00 98.31 160 MET A CA 1
ATOM 1275 C C . MET A 1 160 ? 8.395 0.731 -8.354 1.00 98.31 160 MET A C 1
ATOM 1277 O O . MET A 1 160 ? 9.592 0.472 -8.457 1.00 98.31 160 MET A O 1
ATOM 1281 N N . SER A 1 161 ? 7.928 1.702 -7.576 1.00 97.75 161 SER A N 1
ATOM 1282 C CA . SER A 1 161 ? 8.721 2.505 -6.651 1.00 97.75 161 SER A CA 1
ATOM 1283 C C . SER A 1 161 ? 8.955 1.753 -5.345 1.00 97.75 161 SER A C 1
ATOM 1285 O O . SER A 1 161 ? 8.037 1.136 -4.809 1.00 97.75 161 SER A O 1
ATOM 1287 N N . ASP A 1 162 ? 10.171 1.869 -4.831 1.00 97.25 162 ASP A N 1
ATOM 1288 C CA . ASP A 1 162 ? 10.680 1.333 -3.570 1.00 97.25 162 ASP A CA 1
ATOM 1289 C C . ASP A 1 162 ? 10.769 2.400 -2.463 1.00 97.25 162 ASP A C 1
ATOM 1291 O O . ASP A 1 162 ? 11.518 2.236 -1.503 1.00 97.25 162 ASP A O 1
ATOM 1295 N N . ILE A 1 163 ? 10.025 3.510 -2.570 1.00 95.81 163 ILE A N 1
ATOM 1296 C CA . ILE A 1 163 ? 10.046 4.587 -1.558 1.00 95.81 163 ILE A CA 1
ATOM 1297 C C . ILE A 1 163 ? 9.831 4.063 -0.125 1.00 95.81 163 ILE A C 1
ATOM 1299 O O . ILE A 1 163 ? 10.523 4.494 0.801 1.00 95.81 163 ILE A O 1
ATOM 1303 N N . ASP A 1 164 ? 8.953 3.070 0.030 1.00 95.38 164 ASP A N 1
ATOM 1304 C CA . ASP A 1 164 ? 8.616 2.419 1.298 1.00 95.38 164 ASP A CA 1
ATOM 1305 C C . ASP A 1 164 ? 9.172 0.981 1.366 1.00 95.38 164 ASP A C 1
ATOM 1307 O O . ASP A 1 164 ? 8.554 0.103 1.973 1.00 95.38 164 ASP A O 1
ATOM 1311 N N . PHE A 1 165 ? 10.318 0.709 0.716 1.00 95.25 165 PHE A N 1
ATOM 1312 C CA . PHE A 1 165 ? 10.939 -0.623 0.691 1.00 95.25 165 PHE A CA 1
ATOM 1313 C C . PHE A 1 165 ? 10.943 -1.259 2.096 1.00 95.25 165 PHE A C 1
ATOM 1315 O O . PHE A 1 165 ? 11.373 -0.605 3.052 1.00 95.25 165 PHE A O 1
ATOM 1322 N N . PRO A 1 166 ? 10.467 -2.512 2.249 1.00 95.31 166 PRO A N 1
ATOM 1323 C CA . PRO A 1 166 ? 10.248 -3.524 1.208 1.00 95.31 166 PRO A CA 1
ATOM 1324 C C . PRO A 1 166 ? 8.845 -3.575 0.581 1.00 95.31 166 PRO A C 1
ATOM 1326 O O . PRO A 1 166 ? 8.499 -4.570 -0.066 1.00 95.31 166 PRO A O 1
ATOM 1329 N N . GLU A 1 167 ? 8.026 -2.539 0.767 1.00 96.00 167 GLU A N 1
ATOM 1330 C CA . GLU A 1 167 ? 6.784 -2.363 0.016 1.00 96.00 167 GLU A CA 1
ATOM 1331 C C . GLU A 1 167 ? 7.058 -1.635 -1.305 1.00 96.00 167 GLU A C 1
ATOM 1333 O O . GLU A 1 167 ? 7.541 -0.504 -1.338 1.00 96.00 167 GLU A O 1
ATOM 1338 N N . TRP A 1 168 ? 6.728 -2.299 -2.405 1.00 97.69 168 TRP A N 1
ATOM 1339 C CA . TRP A 1 168 ? 6.803 -1.756 -3.752 1.00 97.69 168 TRP A CA 1
ATOM 1340 C C . TRP A 1 168 ? 5.448 -1.198 -4.150 1.00 97.69 168 TRP A C 1
ATOM 1342 O O . TRP A 1 168 ? 4.421 -1.825 -3.876 1.00 97.69 168 TRP A O 1
ATOM 1352 N N . GLN A 1 169 ? 5.428 -0.069 -4.856 1.00 98.00 169 GLN A N 1
ATOM 1353 C CA . GLN A 1 169 ? 4.176 0.552 -5.279 1.00 98.00 169 GLN A CA 1
ATOM 1354 C C . GLN A 1 169 ? 4.216 1.176 -6.673 1.00 98.00 169 GLN A C 1
ATOM 1356 O O . GLN A 1 169 ? 5.203 1.783 -7.081 1.00 98.00 169 GLN A O 1
ATOM 1361 N N . VAL A 1 170 ? 3.110 1.071 -7.406 1.00 97.56 170 VAL A N 1
ATOM 1362 C CA . VAL A 1 170 ? 2.906 1.753 -8.692 1.00 97.56 170 VAL A CA 1
ATOM 1363 C C . VAL A 1 170 ? 1.474 2.249 -8.799 1.00 97.56 170 VAL A C 1
ATOM 1365 O O . VAL A 1 170 ? 0.534 1.537 -8.456 1.00 97.56 170 VAL A O 1
ATOM 1368 N N . GLU A 1 171 ? 1.307 3.479 -9.277 1.00 97.12 171 GLU A N 1
ATOM 1369 C CA . GLU A 1 171 ? -0.004 4.040 -9.598 1.00 97.12 171 GLU A CA 1
ATOM 1370 C C . GLU A 1 171 ? -0.170 4.071 -11.117 1.00 97.12 171 GLU A C 1
ATOM 1372 O O . GLU A 1 171 ? 0.711 4.540 -11.843 1.00 97.12 171 GLU A O 1
ATOM 1377 N N . VAL A 1 172 ? -1.307 3.580 -11.603 1.00 95.75 172 VAL A N 1
ATOM 1378 C CA . VAL A 1 172 ? -1.697 3.656 -13.014 1.00 95.75 172 VAL A CA 1
ATOM 1379 C C . VAL A 1 172 ? -2.928 4.543 -13.183 1.00 95.75 172 VAL A C 1
ATOM 1381 O O . VAL A 1 172 ? -3.780 4.635 -12.298 1.00 95.75 172 VAL A O 1
ATOM 1384 N N . ASP A 1 173 ? -3.032 5.201 -14.338 1.00 95.88 173 ASP A N 1
ATOM 1385 C CA . ASP A 1 173 ? -4.181 6.040 -14.689 1.00 95.88 173 ASP A CA 1
ATOM 1386 C C . ASP A 1 173 ? -5.417 5.165 -14.934 1.00 95.88 173 ASP A C 1
ATOM 1388 O O . ASP A 1 173 ? -5.605 4.617 -16.022 1.00 95.88 173 ASP A O 1
ATOM 1392 N N . ALA A 1 174 ? -6.283 5.058 -13.928 1.00 94.19 174 ALA A N 1
ATOM 1393 C CA . ALA A 1 174 ? -7.503 4.263 -13.997 1.00 94.19 174 ALA A CA 1
ATOM 1394 C C . ALA A 1 174 ? -8.484 4.777 -15.064 1.00 94.19 174 ALA A C 1
ATOM 1396 O O . ALA A 1 174 ? -9.328 4.021 -15.534 1.00 94.19 174 ALA A O 1
ATOM 1397 N N . GLY A 1 175 ? -8.362 6.039 -15.499 1.00 95.00 175 GLY A N 1
ATOM 1398 C CA . GLY A 1 175 ? -9.143 6.574 -16.617 1.00 95.00 175 GLY A CA 1
ATOM 1399 C C . GLY A 1 175 ? -8.756 5.996 -17.983 1.00 95.00 175 GLY A C 1
ATOM 1400 O O . GLY A 1 175 ? -9.483 6.210 -18.950 1.00 95.00 175 GLY A O 1
ATOM 1401 N N . LYS A 1 176 ? -7.626 5.282 -18.068 1.00 94.50 176 LYS A N 1
ATOM 1402 C CA . LYS A 1 176 ? -7.104 4.655 -19.292 1.00 94.50 176 LYS A CA 1
ATOM 1403 C C . LYS A 1 176 ? -7.125 3.127 -19.251 1.00 94.50 176 LYS A C 1
ATOM 1405 O O . LYS A 1 176 ? -6.660 2.503 -20.201 1.00 94.50 176 LYS A O 1
ATOM 1410 N N . ILE A 1 177 ? -7.631 2.531 -18.173 1.00 95.31 177 ILE A N 1
ATOM 1411 C CA . ILE A 1 177 ? -7.728 1.077 -18.025 1.00 95.31 177 ILE A CA 1
ATOM 1412 C C . ILE A 1 177 ? -9.005 0.584 -18.700 1.00 95.31 177 ILE A C 1
ATOM 1414 O O . ILE A 1 177 ? -10.085 1.131 -18.476 1.00 95.31 177 ILE A O 1
ATOM 1418 N N . SER A 1 178 ? -8.880 -0.479 -19.493 1.00 95.44 178 SER A N 1
ATOM 1419 C CA . SER A 1 178 ? -10.019 -1.243 -20.009 1.00 95.44 178 SER A CA 1
ATOM 1420 C C . SER A 1 178 ? -10.152 -2.543 -19.222 1.00 95.44 178 SER A C 1
ATOM 1422 O O . SER A 1 178 ? -9.179 -3.278 -19.100 1.00 95.44 178 SER A O 1
ATOM 1424 N N . PHE A 1 179 ? -11.334 -2.835 -18.679 1.00 93.00 179 PHE A N 1
ATOM 1425 C CA . PHE A 1 179 ? -11.556 -4.068 -17.917 1.00 93.00 179 PHE A CA 1
ATOM 1426 C C . PHE A 1 179 ? -11.874 -5.265 -18.840 1.00 93.00 179 PHE A C 1
ATOM 1428 O O . PHE A 1 179 ? -12.567 -5.067 -19.842 1.00 93.00 179 PHE A O 1
ATOM 1435 N N . PRO A 1 180 ? -11.425 -6.494 -18.503 1.00 95.88 180 PRO A N 1
ATOM 1436 C CA . PRO A 1 180 ? -10.718 -6.864 -17.272 1.00 95.88 180 PRO A CA 1
ATOM 1437 C C . PRO A 1 180 ? -9.266 -6.366 -17.240 1.00 95.88 180 PRO A C 1
ATOM 1439 O O . PRO A 1 180 ? -8.579 -6.339 -18.258 1.00 95.88 180 PRO A O 1
ATOM 1442 N N . LEU A 1 181 ? -8.808 -5.962 -16.053 1.00 96.62 181 LEU A N 1
ATOM 1443 C CA . LEU A 1 181 ? -7.402 -5.664 -15.802 1.00 96.62 181 LEU A CA 1
ATOM 1444 C C . LEU A 1 181 ? -6.701 -6.968 -15.425 1.00 96.62 181 LEU A C 1
ATOM 1446 O O . LEU A 1 181 ? -7.038 -7.570 -14.408 1.00 96.62 181 LEU A O 1
ATOM 1450 N N . GLU A 1 182 ? -5.716 -7.369 -16.217 1.00 97.62 182 GLU A N 1
ATOM 1451 C CA . GLU A 1 182 ? -4.895 -8.547 -15.961 1.00 97.62 182 GLU A CA 1
ATOM 1452 C C . GLU A 1 182 ? -3.434 -8.124 -15.888 1.00 97.62 182 GLU A C 1
ATOM 1454 O O . GLU A 1 182 ? -2.952 -7.361 -16.732 1.00 97.62 182 GLU A O 1
ATOM 1459 N N . TYR A 1 183 ? -2.722 -8.616 -14.882 1.00 97.69 183 TYR A N 1
ATOM 1460 C CA . TYR A 1 183 ? -1.302 -8.358 -14.717 1.00 97.69 183 TYR A CA 1
ATOM 1461 C C . TYR A 1 183 ? -0.625 -9.511 -13.989 1.00 97.69 183 TYR A C 1
ATOM 1463 O O . TYR A 1 183 ? -1.275 -10.310 -13.316 1.00 97.69 183 TYR A O 1
ATOM 1471 N N . LYS A 1 184 ? 0.695 -9.546 -14.122 1.00 98.12 184 LYS A N 1
ATOM 1472 C CA . LYS A 1 184 ? 1.607 -10.332 -13.309 1.00 98.12 184 LYS A CA 1
ATOM 1473 C C . LYS A 1 184 ? 2.778 -9.477 -12.858 1.00 98.12 184 LYS A C 1
ATOM 1475 O O . LYS A 1 184 ? 3.112 -8.470 -13.496 1.00 98.12 184 LYS A O 1
ATOM 1480 N N . PHE A 1 185 ? 3.425 -9.904 -11.788 1.00 98.31 185 PHE A N 1
ATOM 1481 C CA . PHE A 1 185 ? 4.683 -9.314 -11.358 1.00 98.31 185 PHE A CA 1
ATOM 1482 C C . PHE A 1 185 ? 5.865 -9.881 -12.153 1.00 98.31 185 PHE A C 1
ATOM 1484 O O . PHE A 1 185 ? 5.918 -11.069 -12.484 1.00 98.31 185 PHE A O 1
ATOM 1491 N N . VAL A 1 186 ? 6.833 -9.015 -12.448 1.00 98.19 186 VAL A N 1
ATOM 1492 C CA . VAL A 1 186 ? 8.130 -9.385 -13.022 1.00 98.19 186 VAL A CA 1
ATOM 1493 C C . VAL A 1 186 ? 9.259 -8.768 -12.210 1.00 98.19 186 VAL A C 1
ATOM 1495 O O . VAL A 1 186 ? 9.133 -7.662 -11.678 1.00 98.19 186 VAL A O 1
ATOM 1498 N N . LEU A 1 187 ? 10.378 -9.481 -12.138 1.00 98.12 187 LEU A N 1
ATOM 1499 C CA . LEU A 1 187 ? 11.637 -8.941 -11.646 1.00 98.12 187 LEU A CA 1
ATOM 1500 C C . LEU A 1 187 ? 12.333 -8.231 -12.806 1.00 98.12 187 LEU A C 1
ATOM 1502 O O . LEU A 1 187 ? 12.633 -8.853 -13.830 1.00 98.12 187 LEU A O 1
ATOM 1506 N N . TYR A 1 188 ? 12.588 -6.937 -12.655 1.00 98.12 188 TYR A N 1
ATOM 1507 C CA . TYR A 1 188 ? 13.212 -6.110 -13.680 1.00 98.12 188 TYR A CA 1
ATOM 1508 C C . TYR A 1 188 ? 14.634 -5.734 -13.271 1.00 98.12 188 TYR A C 1
ATOM 1510 O O . TYR A 1 188 ? 14.861 -5.263 -12.158 1.00 98.12 188 TYR A O 1
ATOM 1518 N N . ASN A 1 189 ? 15.600 -5.925 -14.169 1.00 97.81 189 ASN A N 1
ATOM 1519 C CA . ASN A 1 189 ? 16.983 -5.524 -13.936 1.00 97.81 189 ASN A CA 1
ATOM 1520 C C . ASN A 1 189 ? 17.198 -4.082 -14.414 1.00 97.81 189 ASN A C 1
ATOM 1522 O O . ASN A 1 189 ? 17.067 -3.776 -15.604 1.00 97.81 189 ASN A O 1
ATOM 1526 N N . LYS A 1 190 ? 17.557 -3.183 -13.492 1.00 95.25 190 LYS A N 1
ATOM 1527 C CA . LYS A 1 190 ? 17.684 -1.743 -13.769 1.00 95.25 190 LYS A CA 1
ATOM 1528 C C . LYS A 1 190 ? 18.888 -1.417 -14.660 1.00 95.25 190 LYS A C 1
ATOM 1530 O O . LYS A 1 190 ? 18.830 -0.453 -15.424 1.00 95.25 190 LYS A O 1
ATOM 1535 N N . LYS A 1 191 ? 19.954 -2.226 -14.597 1.00 95.12 191 LYS A N 1
ATOM 1536 C CA . LYS A 1 191 ? 21.185 -2.054 -15.391 1.00 95.12 191 LYS A CA 1
ATOM 1537 C C . LYS A 1 191 ? 20.996 -2.523 -16.830 1.00 95.12 191 LYS A C 1
ATOM 1539 O O . LYS A 1 191 ? 21.295 -1.781 -17.761 1.00 95.12 191 LYS A O 1
ATOM 1544 N N . GLU A 1 192 ? 20.466 -3.729 -17.007 1.00 96.56 192 GLU A N 1
ATOM 1545 C CA . GLU A 1 192 ? 20.235 -4.339 -18.322 1.00 96.56 192 GLU A CA 1
ATOM 1546 C C . GLU A 1 192 ? 18.980 -3.801 -19.015 1.00 96.56 192 GLU A C 1
ATOM 1548 O O . GLU A 1 192 ? 18.836 -3.957 -20.225 1.00 96.56 192 GLU A O 1
ATOM 1553 N N . ARG A 1 193 ? 18.093 -3.139 -18.259 1.00 96.00 193 ARG A N 1
ATOM 1554 C CA . ARG A 1 193 ? 16.826 -2.569 -18.735 1.00 96.00 193 ARG A CA 1
ATOM 1555 C C . ARG A 1 193 ? 15.925 -3.603 -19.410 1.00 96.00 193 ARG A C 1
ATOM 1557 O O . ARG A 1 193 ? 15.404 -3.371 -20.498 1.00 96.00 193 ARG A O 1
ATOM 1564 N N . ARG A 1 194 ? 15.760 -4.743 -18.743 1.00 97.31 194 ARG A N 1
ATOM 1565 C CA . ARG A 1 194 ? 14.894 -5.836 -19.188 1.00 97.31 194 ARG A CA 1
ATOM 1566 C C . ARG A 1 194 ? 14.334 -6.612 -18.010 1.00 97.31 194 ARG A C 1
ATOM 1568 O O . ARG A 1 194 ? 14.925 -6.626 -16.924 1.00 97.31 194 ARG A O 1
ATOM 1575 N N . ALA A 1 195 ? 13.235 -7.313 -18.245 1.00 97.44 195 ALA A N 1
ATOM 1576 C CA . ALA A 1 195 ? 12.753 -8.294 -17.287 1.00 97.44 195 ALA A CA 1
ATOM 1577 C C . ALA A 1 195 ? 13.660 -9.534 -17.268 1.00 97.44 195 ALA A C 1
ATOM 1579 O O . ALA A 1 195 ? 14.169 -9.983 -18.300 1.00 97.44 195 ALA A O 1
ATOM 1580 N N . VAL A 1 196 ? 13.861 -10.094 -16.075 1.00 97.44 196 VAL A N 1
ATOM 1581 C CA . VAL A 1 196 ? 14.736 -11.257 -15.855 1.00 97.44 196 VAL A CA 1
ATOM 1582 C C . VAL A 1 196 ? 14.005 -12.462 -15.268 1.00 97.44 196 VAL A C 1
ATOM 1584 O O . VAL A 1 196 ? 14.484 -13.580 -15.432 1.00 97.44 196 VAL A O 1
ATOM 1587 N N . ALA A 1 197 ? 12.842 -12.267 -14.641 1.00 96.88 197 ALA A N 1
ATOM 1588 C CA . ALA A 1 197 ? 11.993 -13.349 -14.146 1.00 96.88 197 ALA A CA 1
ATOM 1589 C C . ALA A 1 197 ? 10.526 -12.907 -14.038 1.00 96.88 197 ALA A C 1
ATOM 1591 O O . ALA A 1 197 ? 10.242 -11.716 -13.910 1.00 96.88 197 ALA A O 1
ATOM 1592 N N . TRP A 1 198 ? 9.612 -13.875 -14.053 1.00 96.50 198 TRP A N 1
ATOM 1593 C CA . TRP A 1 198 ? 8.210 -13.687 -13.673 1.00 96.50 198 TRP A CA 1
ATOM 1594 C C . TRP A 1 198 ? 8.003 -14.140 -12.229 1.00 96.50 198 TRP A C 1
ATOM 1596 O O . TRP A 1 198 ? 8.804 -14.914 -11.701 1.00 96.50 198 TRP A O 1
ATOM 1606 N N . GLU A 1 199 ? 6.923 -13.680 -11.604 1.00 90.06 199 GLU A N 1
ATOM 1607 C CA . GLU A 1 199 ? 6.406 -14.342 -10.408 1.00 90.06 199 GLU A CA 1
ATOM 1608 C C . GLU A 1 199 ? 6.079 -15.816 -10.694 1.00 90.06 199 GLU A C 1
ATOM 1610 O O . GLU A 1 199 ? 5.655 -16.165 -11.803 1.00 90.06 199 GLU A O 1
ATOM 1615 N N . ASN A 1 200 ? 6.299 -16.665 -9.693 1.00 73.06 200 ASN A N 1
ATOM 1616 C CA . ASN A 1 200 ? 5.994 -18.094 -9.742 1.00 73.06 200 ASN A CA 1
ATOM 1617 C C . ASN A 1 200 ? 4.672 -18.390 -9.043 1.00 73.06 200 ASN A C 1
ATOM 1619 O O . ASN A 1 200 ? 4.435 -17.777 -7.979 1.00 73.06 200 ASN A O 1
#

Radius of gyration: 18.28 Å; chains: 1; bounding box: 45×36×49 Å

InterPro domains:
  IPR002044 Carbohydrate binding module family 20 [PF00686] (2-70)
  IPR002044 Carbohydrate binding module family 20 [PF00686] (136-200)
  IPR002044 Carbohydrate binding module family 20 [PS51166] (1-92)
  IPR002044 Carbohydrate binding module family 20 [PS51166] (117-200)
  IPR002044 Carbohydrate binding module family 20 [SM01065] (1-86)
  IPR002044 Carbohydrate binding module family 20 [SM01065] (126-200)
  IPR013783 Immunoglobulin-like fold [G3DSA:2.60.40.10] (1-92)
  IPR013783 Immunoglobulin-like fold [G3DSA:2.60.40.10] (130-200)
  IPR013784 Carbohydrate-binding-like fold [SSF49452] (2-90)
  IPR013784 Carbohydrate-binding-like fold [SSF49452] (136-200)

Foldseek 3Di:
DDDPQKWKFKAKCAVQQPNRDLLSTHTWDDDPRADTDDDTQGDQDPVQKMWMWMFIDGPSDTPDTAPVLQTDMDRHDPDSPDDDDDDDDGHHCDPVNVLSDCCQDVPVQDQPPWDDAADDDSAKDKDKDFDSPAHNQKFKFKAWCFVCQPNNAQLSTHTWTCPSPSMTMYIDRPVRDDPPTDIWIFIAGNVVSGTDGTDD

Sequence (200 aa):
RTSWGEEVRVLGSIPELGNNQPNKATPLHTVDGIHWTAEVDIQIPGNGSVEYSYHIYRDGRTIRTEWNSLPRILHVADNPKKVYRIEDCWKNLPEQQYFYTSAFTESLLAHRERSAAPKSYKKGLLIKAYAPCIDSDHCLALCGNQKALGDWNPDKAALMSDIDFPEWQVEVDAGKISFPLEYKFVLYNKKERRAVAWEN

Organism: NCBI:txid408170

pLDDT: mean 94.64, std 3.6, range [73.06, 98.31]